Protein AF-A0A382NQ36-F1 (afdb_monomer_lite)

Organism: NCBI:txid408172

Radius of gyration: 26.08 Å; chains: 1; bounding box: 83×54×82 Å

Sequence (364 aa):
VNLPKSNIEKIIIDYKEVHSEVRGHYVDADSHYEASNQILGAGKSFIEFRNKNKKTVEYLAKEFEMKKAADAHSRSLTANSGIVDSSLLHTYKYNEHIFKKINVTPDGKNHGLIMVVDWSGSMHKNIKGTVEQMMTLVMFCKRVNIPFEVFLFTDRYYTENRDEGGSYSKWTHKEIRYGDMIINGFHLLNVFSSRMRAAELHSAYINMTAIASAYERKWNYYGGGYHSIPDKYDLGGTPLNNSLFAMNDFIPYFKTKNNVQIVNMVYLTDGESGSSNTYWTPGRTVASRIEDGDDRSCETSHFGRYYSSSNKRPKTFIRDLETKKEYLLDESRGRMTALLVEILRDKHNINIVNFFLIERLKRW

Structure (mmCIF, N/CA/C/O backbone):
data_AF-A0A382NQ36-F1
#
_entry.id   AF-A0A382NQ36-F1
#
loop_
_atom_site.group_PDB
_atom_site.id
_atom_site.type_symbol
_atom_site.label_atom_id
_atom_site.label_alt_id
_atom_site.label_comp_id
_atom_site.label_asym_id
_atom_site.label_entity_id
_atom_site.label_seq_id
_atom_site.pdbx_PDB_ins_code
_atom_site.Cartn_x
_atom_site.Cartn_y
_atom_site.Cartn_z
_atom_site.occupancy
_atom_site.B_iso_or_equiv
_atom_site.auth_seq_id
_atom_site.auth_comp_id
_atom_site.auth_asym_id
_atom_site.auth_atom_id
_atom_site.pdbx_PDB_model_num
ATOM 1 N N . VAL A 1 1 ? -6.847 -9.968 -24.052 1.00 87.69 1 VAL A N 1
ATOM 2 C CA . VAL A 1 1 ? -5.669 -10.184 -23.178 1.00 87.69 1 VAL A CA 1
ATOM 3 C C . VAL A 1 1 ? -6.139 -10.727 -21.842 1.00 87.69 1 VAL A C 1
ATOM 5 O O . VAL A 1 1 ? -7.314 -10.562 -21.528 1.00 87.69 1 VAL A O 1
ATOM 8 N N . ASN A 1 2 ? -5.283 -11.406 -21.087 1.00 90.50 2 ASN A N 1
ATOM 9 C CA . ASN A 1 2 ? -5.644 -12.007 -19.802 1.00 90.50 2 ASN A CA 1
ATOM 10 C C . ASN A 1 2 ? -4.934 -11.278 -18.653 1.00 90.50 2 ASN A C 1
ATOM 12 O O . ASN A 1 2 ? -3.839 -10.740 -18.844 1.00 90.50 2 ASN A O 1
ATOM 16 N N . LEU A 1 3 ? -5.549 -11.275 -17.468 1.00 89.50 3 LEU A N 1
ATOM 17 C CA . LEU A 1 3 ? -4.877 -10.841 -16.243 1.00 89.50 3 LEU A CA 1
ATOM 18 C C . LEU A 1 3 ? -3.674 -11.757 -15.950 1.00 89.50 3 LEU A C 1
ATOM 20 O O . LEU A 1 3 ? -3.833 -12.979 -15.996 1.00 89.50 3 LEU A O 1
ATOM 24 N N . PRO A 1 4 ? -2.490 -11.193 -15.663 1.00 90.75 4 PRO A N 1
ATOM 25 C CA . PRO A 1 4 ? -1.304 -11.982 -15.362 1.00 90.75 4 PRO A CA 1
ATOM 26 C C . PRO A 1 4 ? -1.345 -12.545 -13.941 1.00 90.75 4 PRO A C 1
ATOM 28 O O . PRO A 1 4 ? -2.026 -12.005 -13.071 1.00 90.75 4 PRO A O 1
ATOM 31 N N . LYS A 1 5 ? -0.558 -13.602 -13.707 1.00 91.38 5 LYS A N 1
ATOM 32 C CA . LYS A 1 5 ? -0.241 -14.100 -12.364 1.00 91.38 5 LYS A CA 1
ATOM 33 C C . LYS A 1 5 ? 1.122 -13.587 -11.921 1.00 91.38 5 LYS A C 1
ATOM 35 O O . LYS A 1 5 ? 2.158 -14.001 -12.447 1.00 91.38 5 LYS A O 1
ATOM 40 N N . SER A 1 6 ? 1.108 -12.706 -10.938 1.00 90.94 6 SER A N 1
ATOM 41 C CA . SER A 1 6 ? 2.280 -12.011 -10.420 1.00 90.94 6 SER A CA 1
ATOM 42 C C . SER A 1 6 ? 3.077 -12.898 -9.467 1.00 90.94 6 SER A C 1
ATOM 44 O O . SER A 1 6 ? 2.526 -13.665 -8.675 1.00 90.94 6 SER A O 1
ATOM 46 N N . ASN A 1 7 ? 4.398 -12.763 -9.500 1.00 91.25 7 ASN A N 1
ATOM 47 C CA . ASN A 1 7 ? 5.296 -13.381 -8.538 1.00 91.25 7 ASN A CA 1
ATOM 48 C C . ASN A 1 7 ? 5.491 -12.456 -7.329 1.00 91.25 7 ASN A C 1
ATOM 50 O O . ASN A 1 7 ? 6.474 -11.719 -7.237 1.00 91.25 7 ASN A O 1
ATOM 54 N N . ILE A 1 8 ? 4.528 -12.481 -6.403 1.00 91.44 8 ILE A N 1
ATOM 55 C CA . ILE A 1 8 ? 4.526 -11.599 -5.225 1.00 91.44 8 ILE A CA 1
ATOM 56 C C . ILE A 1 8 ? 5.778 -11.750 -4.348 1.00 91.44 8 ILE A C 1
ATOM 58 O O . ILE A 1 8 ? 6.194 -10.770 -3.744 1.00 91.44 8 ILE A O 1
ATOM 62 N N . GLU A 1 9 ? 6.400 -12.932 -4.307 1.00 90.31 9 GLU A N 1
ATOM 63 C CA . GLU A 1 9 ? 7.596 -13.196 -3.492 1.00 90.31 9 GLU A CA 1
ATOM 64 C C . GLU A 1 9 ? 8.834 -12.473 -4.022 1.00 90.31 9 GLU A C 1
ATOM 66 O O . GLU A 1 9 ? 9.679 -12.060 -3.238 1.00 90.31 9 GLU A O 1
ATOM 71 N N . LYS A 1 10 ? 8.935 -12.301 -5.346 1.00 89.12 10 LYS A N 1
ATOM 72 C CA . LYS A 1 10 ? 10.043 -11.565 -5.966 1.00 89.12 10 LYS A CA 1
ATOM 73 C C . LYS A 1 10 ? 9.768 -10.066 -6.078 1.00 89.12 10 LYS A C 1
ATOM 75 O O . LYS A 1 10 ? 10.701 -9.273 -6.026 1.00 89.12 10 LYS A O 1
ATOM 80 N N . ILE A 1 11 ? 8.504 -9.681 -6.277 1.00 91.12 11 ILE A N 1
ATOM 81 C CA . ILE A 1 11 ? 8.100 -8.272 -6.419 1.00 91.12 11 ILE A CA 1
ATOM 82 C C . ILE A 1 11 ? 8.145 -7.551 -5.067 1.00 91.12 11 ILE A C 1
ATOM 84 O O . ILE A 1 11 ? 8.526 -6.381 -5.013 1.00 91.12 11 ILE A O 1
ATOM 88 N N . ILE A 1 12 ? 7.730 -8.213 -3.984 1.00 94.19 12 ILE A N 1
ATOM 89 C CA . ILE A 1 12 ? 7.659 -7.598 -2.657 1.00 94.19 12 ILE A CA 1
ATOM 90 C C . ILE A 1 12 ? 8.993 -7.763 -1.935 1.00 94.19 12 ILE A C 1
ATOM 92 O O . ILE A 1 12 ? 9.412 -8.882 -1.653 1.00 94.19 12 ILE A O 1
ATOM 96 N N . ILE A 1 13 ? 9.602 -6.644 -1.551 1.00 93.81 13 ILE A N 1
ATOM 97 C CA . ILE A 1 13 ? 10.770 -6.630 -0.665 1.00 93.81 13 ILE A CA 1
ATOM 98 C C . ILE A 1 13 ? 10.285 -6.488 0.778 1.00 93.81 13 ILE A C 1
ATOM 100 O O . ILE A 1 13 ? 9.456 -5.623 1.080 1.00 93.81 13 ILE A O 1
ATOM 104 N N . ASP A 1 14 ? 10.760 -7.359 1.671 1.00 95.00 14 ASP A N 1
ATOM 105 C CA . ASP A 1 14 ? 10.318 -7.377 3.066 1.00 95.00 14 ASP A CA 1
ATOM 106 C C . ASP A 1 14 ? 10.846 -6.166 3.847 1.00 95.00 14 ASP A C 1
ATOM 108 O O . ASP A 1 14 ? 11.938 -5.648 3.604 1.00 95.00 14 ASP A O 1
ATOM 112 N N . TYR A 1 15 ? 10.079 -5.740 4.850 1.00 95.19 15 TYR A N 1
ATOM 113 C CA . TYR A 1 15 ? 10.398 -4.552 5.634 1.00 95.19 15 TYR A CA 1
ATOM 114 C C . TYR A 1 15 ? 11.727 -4.636 6.380 1.00 95.19 15 TYR A C 1
ATOM 116 O O . TYR A 1 15 ? 12.337 -3.607 6.677 1.00 95.19 15 TYR A O 1
ATOM 124 N N . LYS A 1 16 ? 12.181 -5.850 6.712 1.00 95.44 16 LYS A N 1
ATOM 125 C CA . LYS A 1 16 ? 13.471 -6.045 7.376 1.00 95.44 16 LYS A CA 1
ATOM 126 C C . LYS A 1 16 ? 14.624 -5.649 6.470 1.00 95.44 16 LYS A C 1
ATOM 128 O O . LYS A 1 16 ? 15.522 -4.946 6.921 1.00 95.44 16 LYS A O 1
ATOM 133 N N . GLU A 1 17 ? 14.573 -6.074 5.213 1.00 93.75 17 GLU A N 1
ATOM 134 C CA . GLU A 1 17 ? 15.571 -5.725 4.206 1.00 93.75 17 GLU A CA 1
ATOM 135 C C . GLU A 1 17 ? 15.527 -4.224 3.938 1.00 93.75 17 GLU A C 1
ATOM 137 O O . GLU A 1 17 ? 16.545 -3.549 4.091 1.00 93.75 17 GLU A O 1
ATOM 142 N N . VAL A 1 18 ? 14.323 -3.682 3.717 1.00 93.38 18 VAL A N 1
ATOM 143 C CA . VAL A 1 18 ? 14.126 -2.252 3.458 1.00 93.38 18 VAL A CA 1
ATOM 144 C C . VAL A 1 18 ? 14.755 -1.376 4.539 1.00 93.38 18 VAL A C 1
ATOM 146 O O . VAL A 1 18 ? 15.578 -0.501 4.270 1.00 93.38 18 VAL A O 1
ATOM 149 N N . HIS A 1 19 ? 14.397 -1.606 5.801 1.00 93.50 19 HIS A N 1
ATOM 150 C CA . HIS A 1 19 ? 14.907 -0.774 6.884 1.00 93.50 19 HIS A CA 1
ATOM 151 C C . HIS A 1 19 ? 16.364 -1.059 7.238 1.00 93.50 19 HIS A C 1
ATOM 153 O O . HIS A 1 19 ? 17.018 -0.153 7.753 1.00 93.50 19 HIS A O 1
ATOM 159 N N . SER A 1 20 ? 16.872 -2.264 6.969 1.00 93.00 20 SER A N 1
ATOM 160 C CA . SER A 1 20 ? 18.291 -2.581 7.140 1.00 93.00 20 SER A CA 1
ATOM 161 C C . SER A 1 20 ? 19.149 -1.806 6.143 1.00 93.00 20 SER A C 1
ATOM 163 O O . SER A 1 20 ? 20.116 -1.168 6.551 1.00 93.00 20 SER A O 1
ATOM 165 N N . GLU A 1 21 ? 18.771 -1.789 4.862 1.00 91.44 21 GLU A N 1
ATOM 166 C CA . GLU A 1 21 ? 19.484 -1.038 3.820 1.00 91.44 21 GLU A CA 1
ATOM 167 C C . GLU A 1 21 ? 19.452 0.470 4.087 1.00 91.44 21 GLU A C 1
ATOM 169 O O . GLU A 1 21 ? 20.493 1.129 4.089 1.00 91.44 21 GLU A O 1
ATOM 174 N N . VAL A 1 22 ? 18.267 1.014 4.391 1.00 90.06 22 VAL A N 1
ATOM 175 C CA . VAL A 1 22 ? 18.110 2.438 4.721 1.00 90.06 22 VAL A CA 1
ATOM 176 C C . VAL A 1 22 ? 18.947 2.806 5.944 1.00 90.06 22 VAL A C 1
ATOM 178 O O . VAL A 1 22 ? 19.612 3.840 5.960 1.00 90.06 22 VAL A O 1
ATOM 181 N N . ARG A 1 23 ? 18.940 1.959 6.980 1.00 88.56 23 ARG A N 1
ATOM 182 C CA . ARG A 1 23 ? 19.726 2.207 8.188 1.00 88.56 23 ARG A CA 1
ATOM 183 C C . ARG A 1 23 ? 21.224 2.148 7.909 1.00 88.56 23 ARG A C 1
ATOM 185 O O . ARG A 1 23 ? 21.935 3.011 8.410 1.00 88.56 23 ARG A O 1
ATOM 192 N N . GLY A 1 24 ? 21.678 1.158 7.142 1.00 88.81 24 GLY A N 1
ATOM 193 C CA . GLY A 1 24 ? 23.081 0.996 6.762 1.00 88.81 24 GLY A CA 1
ATOM 194 C C . GLY A 1 24 ? 23.614 2.227 6.037 1.00 88.81 24 GLY A C 1
ATOM 195 O O . GLY A 1 24 ? 24.629 2.774 6.450 1.00 88.81 24 GLY A O 1
ATOM 196 N N . HIS A 1 25 ? 22.862 2.730 5.054 1.00 88.19 25 HIS A N 1
ATOM 197 C CA . HIS A 1 25 ? 23.197 3.959 4.329 1.00 88.19 25 HIS A CA 1
ATOM 198 C C . HIS A 1 25 ? 23.380 5.164 5.256 1.00 88.19 25 HIS A C 1
ATOM 200 O O . HIS A 1 25 ? 24.369 5.880 5.151 1.00 88.19 25 HIS A O 1
ATOM 206 N N . TYR A 1 26 ? 22.443 5.401 6.179 1.00 83.75 26 TYR A N 1
ATOM 207 C CA . TYR A 1 26 ? 22.550 6.560 7.066 1.00 83.75 26 TYR A CA 1
ATOM 208 C C . TYR A 1 26 ? 23.644 6.410 8.124 1.00 83.75 26 TYR A C 1
ATOM 210 O O . TYR A 1 26 ? 24.250 7.407 8.491 1.00 83.75 26 TYR A O 1
ATOM 218 N N . VAL A 1 27 ? 23.920 5.194 8.603 1.00 85.31 27 VAL A N 1
ATOM 219 C CA . VAL A 1 27 ? 25.058 4.950 9.505 1.00 85.31 27 VAL A CA 1
ATOM 220 C C . VAL A 1 27 ? 26.380 5.218 8.784 1.00 85.31 27 VAL A C 1
ATOM 222 O O . VAL A 1 27 ? 27.259 5.863 9.349 1.00 85.31 27 VAL A O 1
ATOM 225 N N . ASP A 1 28 ? 26.501 4.765 7.538 1.00 82.81 28 ASP A N 1
ATOM 226 C CA . ASP A 1 28 ? 27.681 4.999 6.710 1.00 82.81 28 ASP A CA 1
ATOM 227 C C . ASP A 1 28 ? 27.861 6.492 6.397 1.00 82.81 28 ASP A C 1
ATOM 229 O O . ASP A 1 28 ? 28.929 7.055 6.640 1.00 82.81 28 ASP A O 1
ATOM 233 N N . ALA A 1 29 ? 26.792 7.174 5.982 1.00 77.38 29 ALA A N 1
ATOM 234 C CA . ALA A 1 29 ? 26.798 8.616 5.755 1.00 77.38 29 ALA A CA 1
ATOM 235 C C . ALA A 1 29 ? 27.181 9.406 7.021 1.00 77.38 29 ALA A C 1
ATOM 237 O O . ALA A 1 29 ? 28.049 10.274 6.952 1.00 77.38 29 ALA A O 1
ATOM 238 N N . ASP A 1 30 ? 26.587 9.073 8.173 1.00 72.94 30 ASP A N 1
ATOM 239 C CA . ASP A 1 30 ? 26.871 9.725 9.457 1.00 72.94 30 ASP A CA 1
ATOM 240 C C . ASP A 1 30 ? 28.327 9.479 9.924 1.00 72.94 30 ASP A C 1
ATOM 242 O O . ASP A 1 30 ? 28.900 10.327 10.604 1.00 72.94 30 ASP A O 1
ATOM 246 N N . SER A 1 31 ? 28.970 8.372 9.522 1.00 72.50 31 SER A N 1
ATOM 247 C CA . SER A 1 31 ? 30.398 8.129 9.804 1.00 72.50 31 SER A CA 1
ATOM 248 C C . SER A 1 31 ? 31.367 8.904 8.902 1.00 72.50 31 SER A C 1
ATOM 250 O O . SER A 1 31 ? 32.464 9.247 9.339 1.00 72.50 31 SER A O 1
ATOM 252 N N . HIS A 1 32 ? 30.971 9.199 7.661 1.00 66.31 32 HIS A N 1
ATOM 253 C CA . HIS A 1 32 ? 31.820 9.890 6.685 1.00 66.31 32 HIS A CA 1
ATOM 254 C C . HIS A 1 32 ? 31.736 11.419 6.790 1.00 66.31 32 HIS A C 1
ATOM 256 O O . HIS A 1 32 ? 32.637 12.120 6.325 1.00 66.31 32 HIS A O 1
ATOM 262 N N . TYR A 1 33 ? 30.684 11.950 7.418 1.00 63.59 33 TYR A N 1
ATOM 263 C CA . TYR A 1 33 ? 30.471 13.384 7.578 1.00 63.59 33 TYR A CA 1
ATOM 264 C C . TYR A 1 33 ? 30.110 13.712 9.038 1.00 63.59 33 TYR A C 1
ATOM 266 O O . TYR A 1 33 ? 28.965 13.545 9.445 1.00 63.59 33 TYR A O 1
ATOM 274 N N . GLU A 1 34 ? 31.051 14.274 9.814 1.00 50.72 34 GLU A N 1
ATOM 275 C CA . GLU A 1 34 ? 30.869 14.654 11.240 1.00 50.72 34 GLU A CA 1
ATOM 276 C C . GLU A 1 34 ? 29.623 15.528 11.521 1.00 50.72 34 GLU A C 1
ATOM 278 O O . GLU A 1 34 ? 29.140 15.597 12.652 1.00 50.72 34 GLU A O 1
ATOM 283 N N . ALA A 1 35 ? 29.086 16.205 10.498 1.00 53.31 35 ALA A N 1
ATOM 284 C CA . ALA A 1 35 ? 27.917 17.077 10.593 1.00 53.31 35 ALA A CA 1
ATOM 285 C C . ALA A 1 35 ? 26.586 16.432 10.150 1.00 53.31 35 ALA A C 1
ATOM 287 O O . ALA A 1 35 ? 25.532 17.051 10.335 1.00 53.31 35 ALA A O 1
ATOM 288 N N . SER A 1 36 ? 26.577 15.227 9.567 1.00 59.75 36 SER A N 1
ATOM 289 C CA . SER A 1 36 ? 25.325 14.541 9.238 1.00 59.75 36 SER A CA 1
ATOM 290 C C . SER A 1 36 ? 24.883 13.715 10.439 1.00 59.75 36 SER A C 1
ATOM 292 O O . SER A 1 36 ? 25.459 12.692 10.765 1.00 59.75 36 SER A O 1
ATOM 294 N N . ASN A 1 37 ? 23.862 14.207 11.132 1.00 72.12 37 ASN A N 1
ATOM 295 C CA . ASN A 1 37 ? 23.136 13.474 12.164 1.00 72.12 37 ASN A CA 1
ATOM 296 C C . ASN A 1 37 ? 21.705 13.248 11.660 1.00 72.12 37 ASN A C 1
ATOM 298 O O . ASN A 1 37 ? 20.725 13.640 12.306 1.00 72.12 37 ASN A O 1
ATOM 302 N N . GLN A 1 38 ? 21.577 12.697 10.447 1.00 77.12 38 GLN A N 1
ATOM 303 C CA . GLN A 1 38 ? 20.305 12.665 9.712 1.00 77.12 38 GLN A CA 1
ATOM 304 C C . GLN A 1 38 ? 19.260 11.830 10.459 1.00 77.12 38 GLN A C 1
ATOM 306 O O . GLN A 1 38 ? 18.107 12.243 10.596 1.00 77.12 38 GLN A O 1
ATOM 311 N N . ILE A 1 39 ? 19.682 10.709 11.048 1.00 83.94 39 ILE A N 1
ATOM 312 C CA . ILE A 1 39 ? 18.831 9.856 11.884 1.00 83.94 39 ILE A CA 1
ATOM 313 C C . ILE A 1 39 ? 18.381 10.564 13.160 1.00 83.94 39 ILE A C 1
ATOM 315 O O . ILE A 1 39 ? 17.214 10.465 13.540 1.00 83.94 39 ILE A O 1
ATOM 319 N N . LEU A 1 40 ? 19.288 11.258 13.853 1.00 84.75 40 LEU A N 1
ATOM 320 C CA . LEU A 1 40 ? 18.944 11.959 15.093 1.00 84.75 40 LEU A CA 1
ATOM 321 C C . LEU A 1 40 ? 17.986 13.123 14.813 1.00 84.75 40 LEU A C 1
ATOM 323 O O . LEU A 1 40 ? 17.014 13.314 15.548 1.00 84.75 40 LEU A O 1
ATOM 327 N N . GLY A 1 41 ? 18.216 13.867 13.727 1.00 84.75 41 GLY A N 1
ATOM 328 C CA . GLY A 1 41 ? 17.314 14.917 13.253 1.00 84.75 41 GLY A CA 1
ATOM 329 C C . GLY A 1 41 ? 15.939 14.373 12.858 1.00 84.75 41 GLY A C 1
ATOM 330 O O . GLY A 1 41 ? 14.912 14.933 13.255 1.00 84.75 41 GLY A O 1
ATOM 331 N N . ALA A 1 42 ? 15.905 13.240 12.155 1.00 86.94 42 ALA A N 1
ATOM 332 C CA . ALA A 1 42 ? 14.669 12.540 11.821 1.00 86.94 42 ALA A CA 1
ATOM 333 C C . ALA A 1 42 ? 13.931 12.048 13.073 1.00 86.94 42 ALA A C 1
ATOM 335 O O . ALA A 1 42 ? 12.714 12.178 13.153 1.00 86.94 42 ALA A O 1
ATOM 336 N N . GLY A 1 43 ? 14.654 11.563 14.086 1.00 88.88 43 GLY A N 1
ATOM 337 C CA . GLY A 1 43 ? 14.087 11.168 15.374 1.00 88.88 43 GLY A CA 1
ATOM 338 C C . GLY A 1 43 ? 13.387 12.322 16.093 1.00 88.88 43 GLY A C 1
ATOM 339 O O . GLY A 1 43 ? 12.247 12.171 16.531 1.00 88.88 43 GLY A O 1
ATOM 340 N N . LYS A 1 44 ? 14.024 13.499 16.158 1.00 90.06 44 LYS A N 1
ATOM 341 C CA . LYS A 1 44 ? 13.407 14.714 16.725 1.00 90.06 44 LYS A CA 1
ATOM 342 C C . LYS A 1 44 ? 12.165 15.134 15.935 1.00 90.06 44 LYS A C 1
ATOM 344 O O . LYS A 1 44 ? 11.098 15.308 16.520 1.00 90.06 44 LYS A O 1
ATOM 349 N N . SER A 1 45 ? 12.287 15.191 14.608 1.00 89.50 45 SER A N 1
ATOM 350 C CA . SER A 1 45 ? 11.187 15.557 13.703 1.00 89.50 45 SER A CA 1
ATOM 351 C C . SER A 1 45 ? 9.999 14.599 13.836 1.00 89.50 45 SER A C 1
ATOM 353 O O . SER A 1 45 ? 8.844 15.022 13.863 1.00 89.50 45 SER A O 1
ATOM 355 N N . PHE A 1 46 ? 10.268 13.301 13.992 1.00 92.94 46 PHE A N 1
ATOM 356 C CA . PHE A 1 46 ? 9.238 12.293 14.212 1.00 92.94 46 PHE A CA 1
ATOM 357 C C . PHE A 1 46 ? 8.519 12.474 15.555 1.00 92.94 46 PHE A C 1
ATOM 359 O O . PHE A 1 46 ? 7.296 12.342 15.616 1.00 92.94 46 PHE A O 1
ATOM 366 N N . ILE A 1 47 ? 9.241 12.792 16.634 1.00 93.00 47 ILE A N 1
ATOM 367 C CA . ILE A 1 47 ? 8.631 13.055 17.947 1.00 93.00 47 ILE A CA 1
ATOM 368 C C . ILE A 1 47 ? 7.688 14.260 17.863 1.00 93.00 47 ILE A C 1
ATOM 370 O O . ILE A 1 47 ? 6.556 14.188 18.345 1.00 93.00 47 ILE A O 1
ATOM 374 N N . GLU A 1 48 ? 8.119 15.342 17.216 1.00 92.62 48 GLU A N 1
ATOM 375 C CA . GLU A 1 48 ? 7.286 16.527 16.984 1.00 92.62 48 GLU A CA 1
ATOM 376 C C . GLU A 1 48 ? 6.040 16.186 16.159 1.00 92.62 48 GLU A C 1
ATOM 378 O O . GLU A 1 48 ? 4.916 16.497 16.566 1.00 92.62 48 GLU A O 1
ATOM 383 N N . PHE A 1 49 ? 6.221 15.468 15.047 1.00 92.69 49 PHE A N 1
ATOM 384 C CA . PHE A 1 49 ? 5.133 14.988 14.199 1.00 92.69 49 PHE A CA 1
ATOM 385 C C . PHE A 1 49 ? 4.130 14.129 14.983 1.00 92.69 49 PHE A C 1
ATOM 387 O O . PHE A 1 49 ? 2.917 14.352 14.910 1.00 92.69 49 PHE A O 1
ATOM 394 N N . ARG A 1 50 ? 4.620 13.170 15.776 1.00 92.50 50 ARG A N 1
ATOM 395 C CA . ARG A 1 50 ? 3.794 12.287 16.606 1.00 92.50 50 ARG A CA 1
ATOM 396 C C . ARG A 1 50 ? 3.006 13.083 17.640 1.00 92.50 50 ARG A C 1
ATOM 398 O O . ARG A 1 50 ? 1.811 12.848 17.800 1.00 92.50 50 ARG A O 1
ATOM 405 N N . ASN A 1 51 ? 3.647 14.027 18.325 1.00 92.75 51 ASN A N 1
ATOM 406 C CA . ASN A 1 51 ? 2.997 14.854 19.340 1.00 92.75 51 ASN A CA 1
ATOM 407 C C . ASN A 1 51 ? 1.909 15.745 18.732 1.00 92.75 51 ASN A C 1
ATOM 409 O O . ASN A 1 51 ? 0.815 15.840 19.293 1.00 92.75 51 ASN A O 1
ATOM 413 N N . LYS A 1 52 ? 2.166 16.326 17.555 1.00 93.25 52 LYS A N 1
ATOM 414 C CA . LYS A 1 52 ? 1.189 17.128 16.809 1.00 93.25 52 LYS A CA 1
ATOM 415 C C . LYS A 1 52 ? -0.033 16.307 16.388 1.00 93.25 52 LYS A C 1
ATOM 417 O O . LYS A 1 52 ? -1.160 16.777 16.519 1.00 93.25 52 LYS A O 1
ATOM 422 N N . ASN A 1 53 ? 0.176 15.077 15.920 1.00 91.12 53 ASN A N 1
ATOM 423 C CA . ASN A 1 53 ? -0.895 14.226 15.389 1.00 91.12 53 ASN A CA 1
ATOM 424 C C . ASN A 1 53 ? -1.579 13.338 16.437 1.00 91.12 53 ASN A C 1
ATOM 426 O O . ASN A 1 53 ? -2.608 12.735 16.134 1.00 91.12 53 ASN A O 1
ATOM 430 N N . LYS A 1 54 ? -1.065 13.271 17.671 1.00 91.38 54 LYS A N 1
ATOM 431 C CA . LYS A 1 54 ? -1.593 12.403 18.735 1.00 91.38 54 LYS A CA 1
ATOM 432 C C . LYS A 1 54 ? -3.098 12.587 18.955 1.00 91.38 54 LYS A C 1
ATOM 434 O O . LYS A 1 54 ? -3.837 11.607 18.915 1.00 91.38 54 LYS A O 1
ATOM 439 N N . LYS A 1 55 ? -3.555 13.834 19.119 1.00 91.69 55 LYS A N 1
ATOM 440 C CA . LYS A 1 55 ? -4.981 14.147 19.333 1.00 91.69 55 LYS A CA 1
ATOM 441 C C . LYS A 1 55 ? -5.844 13.740 18.138 1.00 91.69 55 LYS A C 1
ATOM 443 O O . LYS A 1 55 ? -6.925 13.193 18.323 1.00 91.69 55 LYS A O 1
ATOM 448 N N . THR A 1 56 ? -5.353 13.970 16.922 1.00 90.38 56 THR A N 1
ATOM 449 C CA . THR A 1 56 ? -6.045 13.587 15.684 1.00 90.38 56 THR A CA 1
ATOM 450 C C . THR A 1 56 ? -6.195 12.072 15.586 1.00 90.38 56 THR A C 1
ATOM 452 O O . THR A 1 56 ? -7.283 11.578 15.316 1.00 90.38 56 THR A O 1
ATOM 455 N N . VAL A 1 57 ? -5.128 11.318 15.867 1.00 91.62 57 VAL A N 1
ATOM 456 C CA . VAL A 1 57 ? -5.155 9.848 15.854 1.00 91.62 57 VAL A CA 1
ATOM 457 C C . VAL A 1 57 ? -6.095 9.299 16.930 1.00 91.62 57 VAL A C 1
ATOM 459 O O . VAL A 1 57 ? -6.852 8.369 16.662 1.00 91.62 57 VAL A O 1
ATOM 462 N N . GLU A 1 58 ? -6.090 9.880 18.131 1.00 91.62 58 GLU A N 1
ATOM 463 C CA . GLU A 1 58 ? -7.009 9.505 19.213 1.00 91.62 58 GLU A CA 1
ATOM 464 C C . GLU A 1 58 ? -8.472 9.782 18.847 1.00 91.62 58 GLU A C 1
ATOM 466 O O . GLU A 1 58 ? -9.337 8.940 19.094 1.00 91.62 58 GLU A O 1
ATOM 471 N N . TYR A 1 59 ? -8.743 10.924 18.213 1.00 92.31 59 TYR A N 1
ATOM 472 C CA . TYR A 1 59 ? -10.070 11.272 17.717 1.00 92.31 59 TYR A CA 1
ATOM 473 C C . TYR A 1 59 ? -10.557 10.279 16.651 1.00 92.31 59 TYR A C 1
ATOM 475 O O . TYR A 1 59 ? -11.648 9.727 16.783 1.00 92.31 59 TYR A O 1
ATOM 483 N N . LEU A 1 60 ? -9.721 9.976 15.650 1.00 89.06 60 LEU A N 1
ATOM 484 C CA . LEU A 1 60 ? -10.036 8.995 14.606 1.00 89.06 60 LEU A CA 1
ATOM 485 C C . LEU A 1 60 ? -10.283 7.600 15.190 1.00 89.06 60 LEU A C 1
ATOM 487 O O . LEU A 1 60 ? -11.235 6.927 14.802 1.00 89.06 60 LEU A O 1
ATOM 491 N N . ALA A 1 61 ? -9.459 7.172 16.151 1.00 90.31 61 ALA A N 1
ATOM 492 C CA . ALA A 1 61 ? -9.637 5.895 16.838 1.00 90.31 61 ALA A CA 1
ATOM 493 C C . ALA A 1 61 ? -10.974 5.839 17.591 1.00 90.31 61 ALA A C 1
ATOM 495 O O . ALA A 1 61 ? -11.680 4.834 17.518 1.00 90.31 61 ALA A O 1
ATOM 496 N N . LYS A 1 62 ? -11.356 6.930 18.266 1.00 91.44 62 LYS A N 1
ATOM 497 C CA . LYS A 1 62 ? -12.641 7.031 18.964 1.00 91.44 62 LYS A CA 1
ATOM 498 C C . LYS A 1 62 ? -13.823 6.955 17.995 1.00 91.44 62 LYS A C 1
ATOM 500 O O . LYS A 1 62 ? -14.767 6.217 18.264 1.00 91.44 62 LYS A O 1
ATOM 505 N N . GLU A 1 63 ? -13.785 7.691 16.884 1.00 88.94 63 GLU A N 1
ATOM 506 C CA . GLU A 1 63 ? -14.847 7.631 15.870 1.00 88.94 63 GLU A CA 1
ATOM 507 C C . GLU A 1 63 ? -14.964 6.244 15.240 1.00 88.94 63 GLU A C 1
ATOM 509 O O . GLU A 1 63 ? -16.074 5.754 15.026 1.00 88.94 63 GLU A O 1
ATOM 514 N N . PHE A 1 64 ? -13.832 5.602 14.951 1.00 87.50 64 PHE A N 1
ATOM 515 C CA . PHE A 1 64 ? -13.823 4.267 14.372 1.00 87.50 64 PHE A CA 1
ATOM 516 C C . PHE A 1 64 ? -14.457 3.241 15.313 1.00 87.50 64 PHE A C 1
ATOM 518 O O . PHE A 1 64 ? -15.359 2.515 14.899 1.00 87.50 64 PHE A O 1
ATOM 525 N N . GLU A 1 65 ? -14.041 3.211 16.582 1.00 86.00 65 GLU A N 1
ATOM 526 C CA . GLU A 1 65 ? -14.612 2.295 17.575 1.00 86.00 65 GLU A CA 1
ATOM 527 C C . GLU A 1 65 ? -16.099 2.575 17.816 1.00 86.00 65 GLU A C 1
ATOM 529 O O . GLU A 1 65 ? -16.892 1.643 17.918 1.00 86.00 65 GLU A O 1
ATOM 534 N N . MET A 1 66 ? -16.516 3.846 17.814 1.00 86.12 66 MET A N 1
ATOM 535 C CA . MET A 1 66 ? -17.930 4.211 17.918 1.00 86.12 66 MET A CA 1
ATOM 536 C C . MET A 1 66 ? -18.748 3.677 16.735 1.00 86.12 66 MET A C 1
ATOM 538 O O . MET A 1 66 ? -19.806 3.086 16.941 1.00 86.12 66 MET A O 1
ATOM 542 N N . LYS A 1 67 ? -18.258 3.838 15.499 1.00 85.81 67 LYS A N 1
ATOM 543 C CA . LYS A 1 67 ? -18.928 3.315 14.295 1.00 85.81 67 LYS A CA 1
ATOM 544 C C . LYS A 1 67 ? -18.959 1.789 14.280 1.00 85.81 67 LYS A C 1
ATOM 546 O O . LYS A 1 67 ? -19.986 1.207 13.948 1.00 85.81 67 LYS A O 1
ATOM 551 N N . LYS A 1 68 ? -17.864 1.145 14.688 1.00 83.62 68 LYS A N 1
ATOM 552 C CA . LYS A 1 68 ? -17.776 -0.312 14.831 1.00 83.62 68 LYS A CA 1
ATOM 553 C C . LYS A 1 68 ? -18.774 -0.833 15.869 1.00 83.62 68 LYS A C 1
ATOM 555 O O . LYS A 1 68 ? -19.474 -1.805 15.603 1.00 83.62 68 LYS A O 1
ATOM 560 N N . ALA A 1 69 ? -18.880 -0.169 17.021 1.00 81.50 69 ALA A N 1
ATOM 561 C CA . ALA A 1 69 ? -19.835 -0.517 18.068 1.00 81.50 69 ALA A CA 1
ATOM 562 C C . ALA A 1 69 ? -21.287 -0.306 17.615 1.00 81.50 69 ALA A C 1
ATOM 564 O O . ALA A 1 69 ? -22.133 -1.161 17.865 1.00 81.50 69 ALA A O 1
ATOM 565 N N . ALA A 1 70 ? -21.573 0.785 16.901 1.00 81.69 70 ALA A N 1
ATOM 566 C CA . ALA A 1 70 ? -22.893 1.040 16.331 1.00 81.69 70 ALA A CA 1
ATOM 567 C C . ALA A 1 70 ? -23.294 -0.026 15.298 1.00 81.69 70 ALA A C 1
ATOM 569 O O . ALA A 1 70 ? -24.427 -0.500 15.323 1.00 81.69 70 ALA A O 1
ATOM 570 N N . ASP A 1 71 ? -22.367 -0.449 14.434 1.00 79.81 71 ASP A N 1
ATOM 571 C CA . ASP A 1 71 ? -22.604 -1.513 13.449 1.00 79.81 71 ASP A CA 1
ATOM 572 C C . ASP A 1 71 ? -22.732 -2.908 14.091 1.00 79.81 71 ASP A C 1
ATOM 574 O O . ASP A 1 71 ? -23.403 -3.794 13.567 1.00 79.81 71 ASP A O 1
ATOM 578 N N . ALA A 1 72 ? -22.096 -3.142 15.240 1.00 77.94 72 ALA A N 1
ATOM 579 C CA . ALA A 1 72 ? -22.338 -4.345 16.035 1.00 77.94 72 ALA A CA 1
ATOM 580 C C . ALA A 1 72 ? -23.726 -4.300 16.699 1.00 77.94 72 ALA A C 1
ATOM 582 O O . ALA A 1 72 ? -24.471 -5.276 16.642 1.00 77.94 72 ALA A O 1
ATOM 583 N N . HIS A 1 73 ? -24.107 -3.152 17.266 1.00 78.19 73 HIS A N 1
ATOM 584 C CA . HIS A 1 73 ? -25.410 -2.949 17.898 1.00 78.19 73 HIS A CA 1
ATOM 585 C C . HIS A 1 73 ? -26.570 -3.065 16.900 1.00 78.19 73 HIS A C 1
ATOM 587 O O . HIS A 1 73 ? -27.572 -3.703 17.207 1.00 78.19 73 HIS A O 1
ATOM 593 N N . SER A 1 74 ? -26.438 -2.503 15.693 1.00 75.00 74 SER A N 1
ATOM 594 C CA . SER A 1 74 ? -27.463 -2.603 14.640 1.00 75.00 74 SER A CA 1
ATOM 595 C C . SER A 1 74 ? -27.732 -4.047 14.202 1.00 75.00 74 SER A C 1
ATOM 597 O O . SER A 1 74 ? -28.831 -4.356 13.749 1.00 75.00 74 SER A O 1
ATOM 599 N N . ARG A 1 75 ? -26.743 -4.933 14.361 1.00 69.88 75 ARG A N 1
ATOM 600 C CA . ARG A 1 75 ? -26.823 -6.367 14.051 1.00 69.88 75 ARG A CA 1
ATOM 601 C C . ARG A 1 75 ? -27.123 -7.239 15.272 1.00 69.88 75 ARG A C 1
ATOM 603 O O . ARG A 1 75 ? -27.164 -8.460 15.133 1.00 69.88 75 ARG A O 1
ATOM 610 N N . SER A 1 76 ? -27.302 -6.644 16.452 1.00 72.00 76 SER A N 1
ATOM 611 C CA . SER A 1 76 ? -27.606 -7.387 17.672 1.00 72.00 76 SER A CA 1
ATOM 612 C C . SER A 1 76 ? -29.004 -7.992 17.579 1.00 72.00 76 SER A C 1
ATOM 614 O O . SER A 1 76 ? -29.975 -7.311 17.243 1.00 72.00 76 SER A O 1
ATOM 616 N N . LEU A 1 77 ? -29.103 -9.285 17.868 1.00 67.31 77 LEU A N 1
ATOM 617 C CA . LEU A 1 77 ? -30.366 -10.008 17.901 1.00 67.31 77 LEU A CA 1
ATOM 618 C C . LEU A 1 77 ? -30.801 -10.180 19.354 1.00 67.31 77 LEU A C 1
ATOM 620 O O . LEU A 1 77 ? -30.009 -10.561 20.216 1.00 67.31 77 LEU A O 1
ATOM 624 N N . THR A 1 78 ? -32.080 -9.930 19.618 1.00 61.91 78 THR A N 1
ATOM 625 C CA . THR A 1 78 ? -32.702 -10.234 20.910 1.00 61.91 78 THR A CA 1
ATOM 626 C C . THR A 1 78 ? -33.184 -11.681 20.886 1.00 61.91 78 THR A C 1
ATOM 628 O O . THR A 1 78 ? -34.051 -12.044 20.095 1.00 61.91 78 THR A O 1
ATOM 631 N N . ALA A 1 79 ? -32.618 -12.522 21.746 1.00 58.19 79 ALA A N 1
ATOM 632 C CA . ALA A 1 79 ? -33.024 -13.911 21.937 1.00 58.19 79 ALA A CA 1
ATOM 633 C C . ALA A 1 79 ? -33.559 -14.113 23.361 1.00 58.19 79 ALA A C 1
ATOM 635 O O . ALA A 1 79 ? -33.129 -13.442 24.296 1.00 58.19 79 ALA A O 1
ATOM 636 N N . ASN A 1 80 ? -34.488 -15.046 23.562 1.00 65.50 80 ASN A N 1
ATOM 637 C CA . ASN A 1 80 ? -34.946 -15.397 24.908 1.00 65.50 80 ASN A CA 1
ATOM 638 C C . ASN A 1 80 ? -33.944 -16.362 25.558 1.00 65.50 80 ASN A C 1
ATOM 640 O O . ASN A 1 80 ? -33.569 -17.369 24.968 1.00 65.50 80 ASN A O 1
ATOM 644 N N . SER A 1 81 ? -33.533 -16.068 26.789 1.00 63.50 81 SER A N 1
ATOM 645 C CA . SER A 1 81 ? -32.519 -16.823 27.543 1.00 63.50 81 SER A CA 1
ATOM 646 C C . SER A 1 81 ? -32.946 -18.202 28.039 1.00 63.50 81 SER A C 1
ATOM 648 O O . SER A 1 81 ? -32.131 -18.908 28.625 1.00 63.50 81 SER A O 1
ATOM 650 N N . GLY A 1 82 ? -34.228 -18.553 27.912 1.00 66.12 82 GLY A N 1
ATOM 651 C CA . GLY A 1 82 ? -34.817 -19.712 28.590 1.00 66.12 82 GLY A CA 1
ATOM 652 C C . GLY A 1 82 ? -34.925 -19.567 30.118 1.00 66.12 82 GLY A C 1
ATOM 653 O O . GLY A 1 82 ? -35.542 -20.410 30.760 1.00 66.12 82 GLY A O 1
ATOM 654 N N . ILE A 1 83 ? -34.386 -18.494 30.712 1.00 71.56 83 ILE A N 1
ATOM 655 C CA . ILE A 1 83 ? -34.467 -18.195 32.146 1.00 71.56 83 ILE A CA 1
ATOM 656 C C . ILE A 1 83 ? -35.625 -17.223 32.380 1.00 71.56 83 ILE A C 1
ATOM 658 O O . ILE A 1 83 ? -35.701 -16.168 31.747 1.00 71.56 83 ILE A O 1
ATOM 662 N N . VAL A 1 84 ? -36.525 -17.568 33.299 1.00 77.00 84 VAL A N 1
ATOM 663 C CA . VAL A 1 84 ? -37.675 -16.728 33.664 1.00 77.00 84 VAL A CA 1
ATOM 664 C C . VAL A 1 84 ? -37.206 -15.514 34.469 1.00 77.00 84 VAL A C 1
ATOM 666 O O . VAL A 1 84 ? -36.397 -15.634 35.392 1.00 77.00 84 VAL A O 1
ATOM 669 N N . ASP A 1 85 ? -37.710 -14.333 34.121 1.00 75.88 85 ASP A N 1
ATOM 670 C CA . ASP A 1 85 ? -37.504 -13.119 34.900 1.00 75.88 85 ASP A CA 1
ATOM 671 C C . ASP A 1 85 ? -38.457 -13.106 36.099 1.00 75.88 85 ASP A C 1
ATOM 673 O O . ASP A 1 85 ? -39.674 -12.959 35.958 1.00 75.88 85 ASP A O 1
ATOM 677 N N . SER A 1 86 ? -37.898 -13.256 37.301 1.00 76.81 86 SER A N 1
ATOM 678 C CA . SER A 1 86 ? -38.681 -13.319 38.533 1.00 76.81 86 SER A CA 1
ATOM 679 C C . SER A 1 86 ? -39.445 -12.029 38.839 1.00 76.81 86 SER A C 1
ATOM 681 O O . SER A 1 86 ? -40.447 -12.075 39.550 1.00 76.81 86 SER A O 1
ATOM 683 N N . SER A 1 87 ? -39.030 -10.892 38.273 1.00 79.06 87 SER A N 1
ATOM 684 C CA . SER A 1 87 ? -39.729 -9.613 38.430 1.00 79.06 87 SER A CA 1
ATOM 685 C C . SER A 1 87 ? -41.010 -9.531 37.591 1.00 79.06 87 SER A C 1
ATOM 687 O O . SER A 1 87 ? -41.988 -8.917 38.014 1.00 79.06 87 SER A O 1
ATOM 689 N N . LEU A 1 88 ? -41.046 -10.211 36.440 1.00 77.25 88 LEU A N 1
ATOM 690 C CA . LEU A 1 88 ? -42.167 -10.217 35.493 1.00 77.25 88 LEU A CA 1
ATOM 691 C C . LEU A 1 88 ? -43.125 -11.394 35.704 1.00 77.25 88 LEU A C 1
ATOM 693 O O . LEU A 1 88 ? -44.171 -11.451 35.055 1.00 77.25 88 LEU A O 1
ATOM 697 N N . LEU A 1 89 ? -42.821 -12.289 36.652 1.00 78.69 89 LEU A N 1
ATOM 698 C CA . LEU A 1 89 ? -43.655 -13.443 37.004 1.00 78.69 89 LEU A CA 1
ATOM 699 C C . LEU A 1 89 ? -45.112 -13.065 37.272 1.00 78.69 89 LEU A C 1
ATOM 701 O O . LEU A 1 89 ? -45.995 -13.821 36.903 1.00 78.69 89 LEU A O 1
ATOM 705 N N . HIS A 1 90 ? -45.392 -11.898 37.855 1.00 81.06 90 HIS A N 1
ATOM 706 C CA . HIS A 1 90 ? -46.761 -11.448 38.137 1.00 81.06 90 HIS A CA 1
ATOM 707 C C . HIS A 1 90 ? -47.596 -11.145 36.874 1.00 81.06 90 HIS A C 1
ATOM 709 O O . HIS A 1 90 ? -48.823 -11.096 36.949 1.00 81.06 90 HIS A O 1
ATOM 715 N N . THR A 1 91 ? -46.950 -10.977 35.715 1.00 82.69 91 THR A N 1
ATOM 716 C CA . THR A 1 91 ? -47.600 -10.657 34.430 1.00 82.69 91 THR A CA 1
ATOM 717 C C . THR A 1 91 ? -47.908 -11.884 33.567 1.00 82.69 91 THR A C 1
ATOM 719 O O . THR A 1 91 ? -48.519 -11.749 32.510 1.00 82.69 91 THR A O 1
ATOM 722 N N . TYR A 1 92 ? -47.558 -13.094 34.025 1.00 78.00 92 TYR A N 1
ATOM 723 C CA . TYR A 1 92 ? -47.606 -14.327 33.222 1.00 78.00 92 TYR A CA 1
ATOM 724 C C . TYR A 1 92 ? -48.972 -14.659 32.600 1.00 78.00 92 TYR A C 1
ATOM 726 O O . TYR A 1 92 ? -49.031 -15.354 31.592 1.00 78.00 92 TYR A O 1
ATOM 734 N N . LYS A 1 93 ? -50.078 -14.188 33.194 1.00 79.81 93 LYS A N 1
ATOM 735 C CA . LYS A 1 93 ? -51.437 -14.444 32.685 1.00 79.81 93 LYS A CA 1
ATOM 736 C C . LYS A 1 93 ? -51.781 -13.656 31.421 1.00 79.81 93 LYS A C 1
ATOM 738 O O . LYS A 1 93 ? -52.725 -14.026 30.736 1.00 79.81 93 LYS A O 1
ATOM 743 N N . TYR A 1 94 ? -51.083 -12.554 31.156 1.00 80.31 94 TYR A N 1
ATOM 744 C CA . TYR A 1 94 ? -51.405 -11.627 30.065 1.00 80.31 94 TYR A CA 1
ATOM 745 C C . TYR A 1 94 ? -50.172 -11.153 29.283 1.00 80.31 94 TYR A C 1
ATOM 747 O O . TYR A 1 94 ? -50.307 -10.369 28.349 1.00 80.31 94 TYR A O 1
ATOM 755 N N . ASN A 1 95 ? -48.977 -11.624 29.639 1.00 71.56 95 ASN A N 1
ATOM 756 C CA . ASN A 1 95 ? -47.735 -11.321 28.945 1.00 71.56 95 ASN A CA 1
ATOM 757 C C . ASN A 1 95 ? -46.957 -12.618 28.701 1.00 71.56 95 ASN A C 1
ATOM 759 O O . ASN A 1 95 ? -46.488 -13.252 29.643 1.00 71.56 95 ASN A O 1
ATOM 763 N N . GLU A 1 96 ? -46.800 -13.000 27.435 1.00 69.31 96 GLU A N 1
ATOM 764 C CA . GLU A 1 96 ? -46.051 -14.202 27.039 1.00 69.31 96 GLU A CA 1
ATOM 765 C C . GLU A 1 96 ? -44.523 -14.007 27.136 1.00 69.31 96 GLU A C 1
ATOM 767 O O . GLU A 1 96 ? -43.751 -14.966 27.097 1.00 69.31 96 GLU A O 1
ATOM 772 N N . HIS A 1 97 ? -44.052 -12.767 27.318 1.00 67.44 97 HIS A N 1
ATOM 773 C CA . HIS A 1 97 ? -42.633 -12.421 27.411 1.00 67.44 97 HIS A CA 1
ATOM 774 C C . HIS A 1 97 ? -42.122 -12.407 28.861 1.00 67.44 97 HIS A C 1
ATOM 776 O O . HIS A 1 97 ? -41.641 -11.389 29.355 1.00 67.44 97 HIS A O 1
ATOM 782 N N . ILE A 1 98 ? -42.202 -13.555 29.537 1.00 74.00 98 ILE A N 1
ATOM 783 C CA . ILE A 1 98 ? -41.700 -13.746 30.914 1.00 74.00 98 ILE A CA 1
ATOM 784 C C . ILE A 1 98 ? -40.231 -14.193 30.985 1.00 74.00 98 ILE A C 1
ATOM 786 O O . ILE A 1 98 ? -39.665 -14.296 32.071 1.00 74.00 98 ILE A O 1
ATOM 790 N N . PHE A 1 99 ? -39.600 -14.483 29.845 1.00 76.75 99 PHE A N 1
ATOM 791 C CA . PHE A 1 99 ? -38.198 -14.896 29.782 1.00 76.75 99 PHE A CA 1
ATOM 792 C C . PHE A 1 99 ? -37.269 -13.685 29.685 1.00 76.75 99 PHE A C 1
ATOM 794 O O . PHE A 1 99 ? -37.529 -12.753 28.922 1.00 76.75 99 PHE A O 1
ATOM 801 N N . LYS A 1 100 ? -36.137 -13.723 30.400 1.00 70.94 100 LYS A N 1
ATOM 802 C CA . LYS A 1 100 ? -35.079 -12.719 30.245 1.00 70.94 100 LYS A CA 1
ATOM 803 C C . LYS A 1 100 ? -34.584 -12.721 28.802 1.00 70.94 100 LYS A C 1
ATOM 805 O O . LYS A 1 100 ? -34.290 -13.784 28.251 1.00 70.94 100 LYS A O 1
ATOM 810 N N . LYS A 1 101 ? -34.454 -11.536 28.211 1.00 74.62 101 LYS A N 1
ATOM 811 C CA . LYS A 1 101 ? -33.875 -11.348 26.876 1.00 74.62 101 LYS A CA 1
ATOM 812 C C . LYS A 1 101 ? -32.350 -11.299 26.989 1.00 74.62 101 LYS A C 1
ATOM 814 O O . LYS A 1 101 ? -31.817 -10.566 27.817 1.00 74.62 101 LYS A O 1
ATOM 819 N N . ILE A 1 102 ? -31.657 -12.075 26.166 1.00 70.81 102 ILE A N 1
ATOM 820 C CA . ILE A 1 102 ? -30.218 -11.972 25.921 1.00 70.81 102 ILE A CA 1
ATOM 821 C C . ILE A 1 102 ? -30.033 -11.275 24.580 1.00 70.81 102 ILE A C 1
ATOM 823 O O . ILE A 1 102 ? -30.652 -11.651 23.586 1.00 70.81 102 ILE A O 1
ATOM 827 N N . ASN A 1 103 ? -29.146 -10.288 24.548 1.00 68.38 103 ASN A N 1
ATOM 828 C CA . ASN A 1 103 ? -28.668 -9.718 23.299 1.00 68.38 103 ASN A CA 1
ATOM 829 C C . ASN A 1 103 ? -27.473 -10.536 22.821 1.00 68.38 103 ASN A C 1
ATOM 831 O O . ASN A 1 103 ? -26.425 -10.548 23.468 1.00 68.38 103 ASN A O 1
ATOM 835 N N . VAL A 1 104 ? -27.642 -11.229 21.699 1.00 64.06 104 VAL A N 1
ATOM 836 C CA . VAL A 1 104 ? -26.538 -11.877 20.997 1.00 64.06 104 VAL A CA 1
ATOM 837 C C . VAL A 1 104 ? -26.023 -10.873 19.981 1.00 64.06 104 VAL A C 1
ATOM 839 O O . VAL A 1 104 ? -26.674 -10.593 18.975 1.00 64.06 104 VAL A O 1
ATOM 842 N N . THR A 1 105 ? -24.859 -10.301 20.265 1.00 64.25 105 THR A N 1
ATOM 843 C CA . THR A 1 105 ? -24.166 -9.412 19.334 1.00 64.25 105 THR A CA 1
ATOM 844 C C . THR A 1 105 ? -23.212 -10.258 18.496 1.00 64.25 105 THR A C 1
ATOM 846 O O . THR A 1 105 ? -22.286 -10.835 19.067 1.00 64.25 105 THR A O 1
ATOM 849 N N . PRO A 1 106 ? -23.419 -10.375 17.172 1.00 60.75 106 PRO A N 1
ATOM 850 C CA . PRO A 1 106 ? -22.487 -11.083 16.304 1.00 60.75 106 PRO A CA 1
ATOM 851 C C . PRO A 1 106 ? -21.115 -10.405 16.336 1.00 60.75 106 PRO A C 1
ATOM 853 O O . PRO A 1 106 ? -21.042 -9.172 16.367 1.00 60.75 106 PRO A O 1
ATOM 856 N N . ASP A 1 107 ? -20.039 -11.192 16.273 1.00 58.03 107 ASP A N 1
ATOM 857 C CA . ASP A 1 107 ? -18.693 -10.639 16.134 1.00 58.03 107 ASP A CA 1
ATOM 858 C C . ASP A 1 107 ? -18.624 -9.721 14.901 1.00 58.03 107 ASP A C 1
ATOM 860 O O . ASP A 1 107 ? -19.103 -10.044 13.807 1.00 58.03 107 ASP A O 1
ATOM 864 N N . GLY A 1 108 ? -18.074 -8.520 15.103 1.00 61.19 108 GLY A N 1
ATOM 865 C CA . GLY A 1 108 ? -17.945 -7.513 14.054 1.00 61.19 108 GLY A CA 1
ATOM 866 C C . GLY A 1 108 ? -17.057 -7.996 12.907 1.00 61.19 108 GLY A C 1
ATOM 867 O O . GLY A 1 108 ? -16.224 -8.886 13.076 1.00 61.19 108 GLY A O 1
ATOM 868 N N . LYS A 1 109 ? -17.202 -7.389 11.722 1.00 70.19 109 LYS A N 1
ATOM 869 C CA . LYS A 1 109 ? -16.344 -7.763 10.594 1.00 70.19 109 LYS A CA 1
ATOM 870 C C . LYS A 1 109 ? -14.892 -7.376 10.869 1.00 70.19 109 LYS A C 1
ATOM 872 O O . LYS A 1 109 ? -14.614 -6.246 11.267 1.00 70.19 109 LYS A O 1
ATOM 877 N N . ASN A 1 110 ? -13.960 -8.288 10.603 1.00 80.75 110 ASN A N 1
ATOM 878 C CA . ASN A 1 110 ? -12.536 -7.977 10.693 1.00 80.75 110 ASN A CA 1
ATOM 879 C C . ASN A 1 110 ? -12.125 -7.112 9.500 1.00 80.75 110 ASN A C 1
ATOM 881 O O . ASN A 1 110 ? -12.274 -7.524 8.346 1.00 80.75 110 ASN A O 1
ATOM 885 N N . HIS A 1 111 ? -11.610 -5.919 9.789 1.00 86.06 111 HIS A N 1
ATOM 886 C CA . HIS A 1 111 ? -11.108 -4.978 8.794 1.00 86.06 111 HIS A CA 1
ATOM 887 C C . HIS A 1 111 ? -9.592 -5.108 8.654 1.00 86.06 111 HIS A C 1
ATOM 889 O O . HIS A 1 111 ? -8.903 -5.337 9.642 1.00 86.06 111 HIS A O 1
ATOM 895 N N . GLY A 1 112 ? -9.074 -4.905 7.448 1.00 90.75 112 GLY A N 1
ATOM 896 C CA . GLY A 1 112 ? -7.647 -4.763 7.181 1.00 90.75 112 GLY A CA 1
ATOM 897 C C . GLY A 1 112 ? -7.395 -3.623 6.204 1.00 90.75 112 GLY A C 1
ATOM 898 O O . GLY A 1 112 ? -8.277 -3.272 5.414 1.00 90.75 112 GLY A O 1
ATOM 899 N N . LEU A 1 113 ? -6.207 -3.029 6.281 1.00 92.69 113 LEU A N 1
ATOM 900 C CA . LEU A 1 113 ? -5.813 -1.895 5.449 1.00 92.69 113 LEU A CA 1
ATOM 901 C C . LEU A 1 113 ? -4.595 -2.250 4.594 1.00 92.69 113 LEU A C 1
ATOM 903 O O . LEU A 1 113 ? -3.544 -2.589 5.122 1.00 92.69 113 LEU A O 1
ATOM 907 N N . ILE A 1 114 ? -4.708 -2.113 3.280 1.00 94.88 114 ILE A N 1
ATOM 908 C CA . ILE A 1 114 ? -3.550 -2.140 2.382 1.00 94.88 114 ILE A CA 1
ATOM 909 C C . ILE A 1 114 ? -3.335 -0.721 1.881 1.00 94.88 114 ILE A C 1
ATOM 911 O O . ILE A 1 114 ? -4.273 -0.084 1.406 1.00 94.88 114 ILE A O 1
ATOM 915 N N . MET A 1 115 ? -2.115 -0.213 1.979 1.00 93.94 115 MET A N 1
ATOM 916 C CA . MET A 1 115 ? -1.767 1.084 1.419 1.00 93.94 115 MET A CA 1
ATOM 917 C C . MET A 1 115 ? -0.651 0.927 0.404 1.00 93.94 115 MET A C 1
ATOM 919 O O . MET A 1 115 ? 0.341 0.254 0.664 1.00 93.94 115 MET A O 1
ATOM 923 N N . VAL A 1 116 ? -0.817 1.564 -0.746 1.00 93.12 116 VAL A N 1
ATOM 924 C CA . VAL A 1 116 ? 0.187 1.603 -1.798 1.00 93.12 116 VAL A CA 1
ATOM 925 C C . VAL A 1 116 ? 0.483 3.064 -2.104 1.00 93.12 116 VAL A C 1
ATOM 927 O O . VAL A 1 116 ? -0.414 3.836 -2.446 1.00 93.12 116 VAL A O 1
ATOM 930 N N . VAL A 1 117 ? 1.739 3.447 -1.927 1.00 91.12 117 VAL A N 1
ATOM 931 C CA . VAL A 1 117 ? 2.214 4.819 -2.066 1.00 91.12 117 VAL A CA 1
ATOM 932 C C . VAL A 1 117 ? 3.095 4.923 -3.299 1.00 91.12 117 VAL A C 1
ATOM 934 O O . VAL A 1 117 ? 3.974 4.092 -3.537 1.00 91.12 117 VAL A O 1
ATOM 937 N N . ASP A 1 118 ? 2.838 5.964 -4.072 1.00 88.88 118 ASP A N 1
ATOM 938 C CA . ASP A 1 118 ? 3.602 6.325 -5.247 1.00 88.88 118 ASP A CA 1
ATOM 939 C C . ASP A 1 118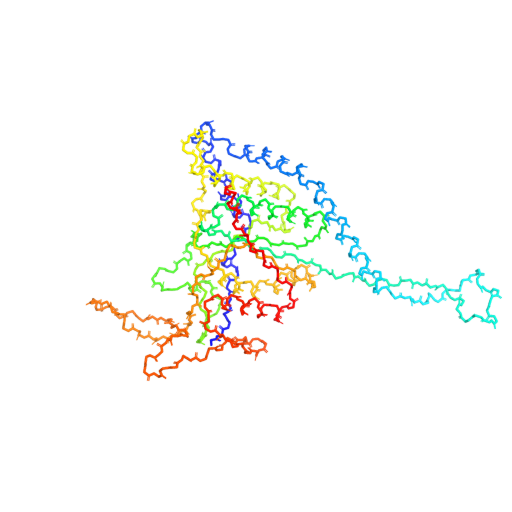 ? 4.962 6.909 -4.857 1.00 88.88 118 ASP A C 1
ATOM 941 O O . ASP A 1 118 ? 5.038 7.921 -4.155 1.00 88.88 118 ASP A O 1
ATOM 945 N N . TRP A 1 119 ? 6.031 6.243 -5.298 1.00 88.56 119 TRP A N 1
ATOM 946 C CA . TRP A 1 119 ? 7.418 6.659 -5.078 1.00 88.56 119 TRP A CA 1
ATOM 947 C C . TRP A 1 119 ? 8.105 7.108 -6.375 1.00 88.56 119 TRP A C 1
ATOM 949 O O . TRP A 1 119 ? 9.304 6.897 -6.587 1.00 88.56 119 TRP A O 1
ATOM 959 N N . SER A 1 120 ? 7.330 7.709 -7.275 1.00 84.75 120 SER A N 1
ATOM 960 C CA . SER A 1 120 ? 7.822 8.238 -8.544 1.00 84.75 120 SER A CA 1
ATOM 961 C C . SER A 1 120 ? 8.324 9.683 -8.454 1.00 84.75 120 SER A C 1
ATOM 963 O O . SER A 1 120 ? 8.073 10.420 -7.499 1.00 84.75 120 SER A O 1
ATOM 965 N N . GLY A 1 121 ? 9.060 10.111 -9.482 1.00 78.88 121 GLY A N 1
ATOM 966 C CA . GLY A 1 121 ? 9.635 11.456 -9.582 1.00 78.88 121 GLY A CA 1
ATOM 967 C C . GLY A 1 121 ? 8.613 12.599 -9.564 1.00 78.88 121 GLY A C 1
ATOM 968 O O . GLY A 1 121 ? 8.937 13.698 -9.096 1.00 78.88 121 GLY A O 1
ATOM 969 N N . SER A 1 122 ? 7.383 12.363 -10.036 1.00 78.69 122 SER A N 1
ATOM 970 C CA . SER A 1 122 ? 6.309 13.370 -10.024 1.00 78.69 122 SER A CA 1
ATOM 971 C C . SER A 1 122 ? 5.939 13.771 -8.593 1.00 78.69 122 SER A C 1
ATOM 973 O O . SER A 1 122 ? 5.808 14.960 -8.290 1.00 78.69 122 SER A O 1
ATOM 975 N N . MET A 1 123 ? 5.982 12.805 -7.673 1.00 80.06 123 MET A N 1
ATOM 976 C CA . MET A 1 123 ? 5.629 12.977 -6.267 1.00 80.06 123 MET A CA 1
ATOM 977 C C . MET A 1 123 ? 6.627 13.820 -5.462 1.00 80.06 123 MET A C 1
ATOM 979 O O . MET A 1 123 ? 6.346 14.139 -4.304 1.00 80.06 123 MET A O 1
ATOM 983 N N . HIS A 1 124 ? 7.774 14.228 -6.023 1.00 77.62 124 HIS A N 1
ATOM 984 C CA . HIS A 1 124 ? 8.853 14.860 -5.249 1.00 77.62 124 HIS A CA 1
ATOM 985 C C . HIS A 1 124 ? 8.412 16.067 -4.409 1.00 77.62 124 HIS A C 1
ATOM 987 O O . HIS A 1 124 ? 8.877 16.234 -3.284 1.00 77.62 124 HIS A O 1
ATOM 993 N N . LYS A 1 125 ? 7.500 16.908 -4.924 1.00 76.94 125 LYS A N 1
ATOM 994 C CA . LYS A 1 125 ? 7.016 18.105 -4.206 1.00 76.94 125 LYS A CA 1
ATOM 995 C C . LYS A 1 125 ? 6.115 17.753 -3.029 1.00 76.94 125 LYS A C 1
ATOM 997 O O . LYS A 1 125 ? 6.040 18.508 -2.062 1.00 76.94 125 LYS A O 1
ATOM 1002 N N . ASN A 1 126 ? 5.424 16.621 -3.125 1.00 82.31 126 ASN A N 1
ATOM 1003 C CA . ASN A 1 126 ? 4.385 16.196 -2.196 1.00 82.31 126 ASN A CA 1
ATOM 1004 C C . ASN A 1 126 ? 4.837 15.026 -1.308 1.00 82.31 126 ASN A C 1
ATOM 1006 O O . ASN A 1 126 ? 4.086 14.601 -0.429 1.00 82.31 126 ASN A O 1
ATOM 1010 N N . ILE A 1 127 ? 6.062 14.519 -1.488 1.00 83.94 127 ILE A N 1
ATOM 1011 C CA . ILE A 1 127 ? 6.551 13.299 -0.837 1.00 83.94 127 ILE A CA 1
ATOM 1012 C C . ILE A 1 127 ? 6.507 13.394 0.689 1.00 83.94 127 ILE A C 1
ATOM 1014 O O . ILE A 1 127 ? 6.015 12.483 1.345 1.00 83.94 127 ILE A O 1
ATOM 1018 N N . LYS A 1 128 ? 6.910 14.534 1.268 1.00 84.75 128 LYS A N 1
ATOM 1019 C CA . LYS A 1 128 ? 6.871 14.748 2.721 1.00 84.75 128 LYS A CA 1
ATOM 1020 C C . LYS A 1 128 ? 5.447 14.667 3.265 1.00 84.75 128 LYS A C 1
ATOM 1022 O O . LYS A 1 128 ? 5.201 13.919 4.204 1.00 84.75 128 LYS A O 1
ATOM 1027 N N . GLY A 1 129 ? 4.506 15.375 2.639 1.00 85.94 129 GLY A N 1
ATOM 1028 C CA . GLY A 1 129 ? 3.093 15.328 3.029 1.00 85.94 129 GLY A CA 1
ATOM 1029 C C . GLY A 1 129 ? 2.488 13.931 2.863 1.00 85.94 129 GLY A C 1
ATOM 1030 O O . GLY A 1 129 ? 1.729 13.483 3.717 1.00 85.94 129 GLY A O 1
ATOM 1031 N N . THR A 1 130 ? 2.886 13.212 1.811 1.00 87.69 130 THR A N 1
ATOM 1032 C CA . THR A 1 130 ? 2.454 11.830 1.548 1.00 87.69 130 THR A CA 1
ATOM 1033 C C . THR A 1 130 ? 2.963 10.874 2.623 1.00 87.69 130 THR A C 1
ATOM 1035 O O . THR A 1 130 ? 2.198 10.067 3.149 1.00 87.69 130 THR A O 1
ATOM 1038 N N . VAL A 1 131 ? 4.241 10.990 2.996 1.00 89.75 131 VAL A N 1
ATOM 1039 C CA . VAL A 1 131 ? 4.857 10.181 4.054 1.00 89.75 131 VAL A CA 1
ATOM 1040 C C . VAL A 1 131 ? 4.236 10.502 5.410 1.00 89.75 131 VAL A C 1
ATOM 1042 O O . VAL A 1 131 ? 3.912 9.586 6.160 1.00 89.75 131 VAL A O 1
ATOM 1045 N N . GLU A 1 132 ? 3.993 11.776 5.716 1.00 88.88 132 GLU A N 1
ATOM 1046 C CA . GLU A 1 132 ? 3.271 12.195 6.920 1.00 88.88 132 GLU A CA 1
ATOM 1047 C C . GLU A 1 132 ? 1.853 11.600 6.970 1.00 88.88 132 GLU A C 1
ATOM 1049 O O . GLU A 1 132 ? 1.485 10.972 7.963 1.00 88.88 132 GLU A O 1
ATOM 1054 N N . GLN A 1 133 ? 1.078 11.706 5.886 1.00 87.81 133 GLN A N 1
ATOM 1055 C CA . GLN A 1 133 ? -0.265 11.126 5.793 1.00 87.81 133 GLN A CA 1
ATOM 1056 C C . GLN A 1 133 ? -0.245 9.600 5.964 1.00 87.81 133 GLN A C 1
ATOM 1058 O O . GLN A 1 133 ? -1.049 9.046 6.722 1.00 87.81 133 GLN A O 1
ATOM 1063 N N . MET A 1 134 ? 0.694 8.925 5.298 1.00 91.44 134 MET A N 1
ATOM 1064 C CA . MET A 1 134 ? 0.938 7.493 5.448 1.00 91.44 134 MET A CA 1
ATOM 1065 C C . MET A 1 134 ? 1.211 7.144 6.919 1.00 91.44 134 MET A C 1
ATOM 1067 O O . MET A 1 134 ? 0.541 6.273 7.475 1.00 91.44 134 MET A O 1
ATOM 1071 N N . MET A 1 135 ? 2.134 7.851 7.581 1.00 92.44 135 MET A N 1
ATOM 1072 C CA . MET A 1 135 ? 2.476 7.612 8.987 1.00 92.44 135 MET A CA 1
ATOM 1073 C C . MET A 1 135 ? 1.281 7.830 9.924 1.00 92.44 135 MET A C 1
ATOM 1075 O O . MET A 1 135 ? 1.078 7.026 10.834 1.00 92.44 135 MET A O 1
ATOM 1079 N N . THR A 1 136 ? 0.453 8.857 9.705 1.00 91.62 136 THR A N 1
ATOM 1080 C CA . THR A 1 136 ? -0.767 9.088 10.501 1.00 91.62 136 THR A CA 1
ATOM 1081 C C . THR A 1 136 ? -1.740 7.912 10.403 1.00 91.62 136 THR A C 1
ATOM 1083 O O . THR A 1 136 ? -2.282 7.470 11.419 1.00 91.62 136 THR A O 1
ATOM 1086 N N . LEU A 1 137 ? -1.939 7.367 9.201 1.00 90.88 137 LEU A N 1
ATOM 1087 C CA . LEU A 1 137 ? -2.801 6.205 8.979 1.00 90.88 137 LEU A CA 1
ATOM 1088 C C . LEU A 1 137 ? -2.221 4.928 9.605 1.00 90.88 137 LEU A C 1
ATOM 1090 O O . LEU A 1 137 ? -2.969 4.155 10.205 1.00 90.88 137 LEU A O 1
ATOM 1094 N N . VAL A 1 138 ? -0.900 4.730 9.547 1.00 93.88 138 VAL A N 1
ATOM 1095 C CA . VAL A 1 138 ? -0.218 3.613 10.229 1.00 93.88 138 VAL A CA 1
ATOM 1096 C C . VAL A 1 138 ? -0.393 3.716 11.750 1.00 93.88 138 VAL A C 1
ATOM 1098 O O . VAL A 1 138 ? -0.750 2.731 12.403 1.00 93.88 138 VAL A O 1
ATOM 1101 N N . MET A 1 139 ? -0.214 4.912 12.326 1.00 92.69 139 MET A N 1
ATOM 1102 C CA . MET A 1 139 ? -0.437 5.163 13.757 1.00 92.69 139 MET A CA 1
ATOM 1103 C C . MET A 1 139 ? -1.880 4.870 14.166 1.00 92.69 139 MET A C 1
ATOM 1105 O O . MET A 1 139 ? -2.108 4.237 15.198 1.00 92.69 139 MET A O 1
ATOM 1109 N N . PHE A 1 140 ? -2.848 5.288 13.348 1.00 92.06 140 PHE A N 1
ATOM 1110 C CA . PHE A 1 140 ? -4.259 4.972 13.546 1.00 92.06 140 PHE A CA 1
ATOM 1111 C C . PHE A 1 140 ? -4.510 3.459 13.527 1.00 92.06 140 PHE A C 1
ATOM 1113 O O . PHE A 1 140 ? -5.088 2.925 14.475 1.00 92.06 140 PHE A O 1
ATOM 1120 N N . CYS A 1 141 ? -4.007 2.742 12.518 1.00 92.31 141 CYS A N 1
ATOM 1121 C CA . CYS A 1 141 ? -4.210 1.298 12.421 1.00 92.31 141 CYS A CA 1
ATOM 1122 C C . CYS A 1 141 ? -3.598 0.555 13.609 1.00 92.31 141 CYS A C 1
ATOM 1124 O O . CYS A 1 141 ? -4.223 -0.357 14.147 1.00 92.31 141 CYS A O 1
ATOM 1126 N N . LYS A 1 142 ? -2.418 0.975 14.087 1.00 92.44 142 LYS A N 1
ATOM 1127 C CA . LYS A 1 142 ? -1.843 0.414 15.318 1.00 92.44 142 LYS A CA 1
ATOM 1128 C C . LYS A 1 142 ? -2.628 0.764 16.568 1.00 92.44 142 LYS A C 1
ATOM 1130 O O . LYS A 1 142 ? -2.748 -0.088 17.442 1.00 92.44 142 LYS A O 1
ATOM 1135 N N . ARG A 1 143 ? -3.194 1.967 16.661 1.00 90.94 143 ARG A N 1
ATOM 1136 C CA . ARG A 1 143 ? -4.002 2.371 17.818 1.00 90.94 143 ARG A CA 1
ATOM 1137 C C . ARG A 1 143 ? -5.287 1.550 17.958 1.00 90.94 143 ARG A C 1
ATOM 1139 O O . ARG A 1 143 ? -5.730 1.336 19.086 1.00 90.94 143 ARG A O 1
ATOM 1146 N N . VAL A 1 144 ? -5.859 1.128 16.835 1.00 89.62 144 VAL A N 1
ATOM 1147 C CA . VAL A 1 144 ? -7.127 0.384 16.728 1.00 89.62 144 VAL A CA 1
ATOM 1148 C C . VAL A 1 144 ? -6.900 -1.127 16.530 1.00 89.62 144 VAL A C 1
ATOM 1150 O O . VAL A 1 144 ? -7.836 -1.917 16.529 1.00 89.62 144 VAL A O 1
ATOM 1153 N N . ASN A 1 145 ? -5.640 -1.556 16.411 1.00 89.81 145 ASN A N 1
ATOM 1154 C CA . ASN A 1 145 ? -5.243 -2.945 16.170 1.00 89.81 145 ASN A CA 1
ATOM 1155 C C . ASN A 1 145 ? -5.819 -3.549 14.870 1.00 89.81 145 ASN A C 1
ATOM 1157 O O . ASN A 1 145 ? -6.253 -4.698 14.829 1.00 89.81 145 ASN A O 1
ATOM 1161 N N . ILE A 1 146 ? -5.809 -2.765 13.792 1.00 90.62 146 ILE A N 1
ATOM 1162 C CA . ILE A 1 146 ? -6.182 -3.210 12.444 1.00 90.62 146 ILE A CA 1
ATOM 1163 C C . ILE A 1 146 ? -4.937 -3.808 11.763 1.00 90.62 146 ILE A C 1
ATOM 1165 O O . ILE A 1 146 ? -3.899 -3.141 11.746 1.00 90.62 146 ILE A O 1
ATOM 1169 N N . PRO A 1 147 ? -4.994 -5.025 11.188 1.00 94.25 147 PRO A N 1
ATOM 1170 C CA . PRO A 1 147 ? -3.929 -5.549 10.336 1.00 94.25 147 PRO A CA 1
ATOM 1171 C C . PRO A 1 147 ? -3.700 -4.647 9.123 1.00 94.25 147 PRO A C 1
ATOM 1173 O O . PRO A 1 147 ? -4.658 -4.248 8.455 1.00 94.25 147 PRO A O 1
ATOM 1176 N N . PHE A 1 148 ? -2.442 -4.339 8.815 1.00 95.25 148 PHE A N 1
ATOM 1177 C CA . PHE A 1 148 ? -2.113 -3.493 7.675 1.00 95.25 148 PHE A CA 1
ATOM 1178 C C . PHE A 1 148 ? -0.785 -3.852 7.025 1.00 95.25 148 PHE A C 1
ATOM 1180 O O . PHE A 1 148 ? 0.120 -4.372 7.677 1.00 95.25 148 PHE A O 1
ATOM 1187 N N . GLU A 1 149 ? -0.668 -3.509 5.749 1.00 96.81 149 GLU A N 1
ATOM 1188 C CA . GLU A 1 149 ? 0.570 -3.576 4.975 1.00 96.81 149 GLU A CA 1
ATOM 1189 C C . GLU A 1 149 ? 0.672 -2.316 4.109 1.00 96.81 149 GLU A C 1
ATOM 1191 O O . GLU A 1 149 ? -0.304 -1.915 3.467 1.00 96.81 149 GLU A O 1
ATOM 1196 N N . VAL A 1 150 ? 1.836 -1.672 4.126 1.00 96.50 150 VAL A N 1
ATOM 1197 C CA . VAL A 1 150 ? 2.112 -0.438 3.389 1.00 96.50 150 VAL A CA 1
ATOM 1198 C C . VAL A 1 150 ? 3.284 -0.664 2.452 1.00 96.50 150 VAL A C 1
ATOM 1200 O O . VAL A 1 150 ? 4.377 -1.027 2.891 1.00 96.50 150 VAL A O 1
ATOM 1203 N N . PHE A 1 151 ? 3.050 -0.406 1.171 1.00 96.06 151 PHE A N 1
ATOM 1204 C CA . PHE A 1 151 ? 4.018 -0.600 0.104 1.00 96.06 151 PHE A CA 1
ATOM 1205 C C . PHE A 1 151 ? 4.353 0.715 -0.585 1.00 96.06 151 PHE A C 1
ATOM 1207 O O . PHE A 1 151 ? 3.461 1.520 -0.843 1.00 96.06 151 PHE A O 1
ATOM 1214 N N . LEU A 1 152 ? 5.620 0.893 -0.943 1.00 93.00 152 LEU A N 1
ATOM 1215 C CA . LEU A 1 152 ? 6.053 1.895 -1.913 1.00 93.00 152 LEU A CA 1
ATOM 1216 C C . LEU A 1 152 ? 6.297 1.190 -3.244 1.00 93.00 152 LEU A C 1
ATOM 1218 O O . LEU A 1 152 ? 7.028 0.199 -3.263 1.00 93.00 152 LEU A O 1
ATOM 1222 N N . PHE A 1 153 ? 5.720 1.665 -4.346 1.00 90.25 153 PHE A N 1
ATOM 1223 C CA . PHE A 1 153 ? 6.109 1.145 -5.658 1.00 90.25 153 PHE A CA 1
ATOM 1224 C C . PHE A 1 153 ? 7.262 1.957 -6.246 1.00 90.25 153 PHE A C 1
ATOM 1226 O O . PHE A 1 153 ? 7.258 3.183 -6.182 1.00 90.25 153 PHE A O 1
ATOM 1233 N N . THR A 1 154 ? 8.237 1.276 -6.844 1.00 87.88 154 THR A N 1
ATOM 1234 C CA . THR A 1 154 ? 9.359 1.904 -7.556 1.00 87.88 154 THR A CA 1
ATOM 1235 C C . THR A 1 154 ? 9.913 0.957 -8.622 1.00 87.88 154 THR A C 1
ATOM 1237 O O . THR A 1 154 ? 9.852 -0.263 -8.472 1.00 87.88 154 THR A O 1
ATOM 1240 N N . ASP A 1 155 ? 10.445 1.505 -9.710 1.00 83.75 155 ASP A N 1
ATOM 1241 C CA . ASP A 1 155 ? 11.215 0.777 -10.732 1.00 83.75 155 ASP A CA 1
ATOM 1242 C C . ASP A 1 155 ? 12.739 0.965 -10.576 1.00 83.75 155 ASP A C 1
ATOM 1244 O O . ASP A 1 155 ? 13.537 0.357 -11.299 1.00 83.75 155 ASP A O 1
ATOM 1248 N N . ARG A 1 156 ? 13.153 1.791 -9.606 1.00 82.44 156 ARG A N 1
ATOM 1249 C CA . ARG A 1 156 ? 14.556 2.107 -9.333 1.00 82.44 156 ARG A CA 1
ATOM 1250 C C . ARG A 1 156 ? 15.240 1.071 -8.454 1.00 82.44 156 ARG A C 1
ATOM 1252 O O . ARG A 1 156 ? 16.459 0.914 -8.535 1.00 82.44 156 ARG A O 1
ATOM 1259 N N . TYR A 1 157 ? 14.465 0.342 -7.656 1.00 80.69 157 TYR A N 1
ATOM 1260 C CA . TYR A 1 157 ? 14.990 -0.765 -6.875 1.00 80.69 157 TYR A CA 1
ATOM 1261 C C . TYR A 1 157 ? 15.541 -1.830 -7.828 1.00 80.69 157 TYR A C 1
ATOM 1263 O O . TYR A 1 157 ? 14.830 -2.372 -8.678 1.00 80.69 157 TYR A O 1
ATOM 1271 N N . TYR A 1 158 ? 16.843 -2.081 -7.742 1.00 73.19 158 TYR A N 1
ATOM 1272 C CA . TYR A 1 158 ? 17.507 -3.089 -8.552 1.00 73.19 158 TYR A CA 1
ATOM 1273 C C . TYR A 1 158 ? 17.870 -4.283 -7.673 1.00 73.19 158 TYR A C 1
ATOM 1275 O O . TYR A 1 158 ? 18.395 -4.143 -6.569 1.00 73.19 158 TYR A O 1
ATOM 1283 N N . THR A 1 159 ? 17.585 -5.467 -8.197 1.00 67.69 159 THR A N 1
ATOM 1284 C CA . THR A 1 159 ? 17.983 -6.760 -7.638 1.00 67.69 159 THR A CA 1
ATOM 1285 C C . THR A 1 159 ? 18.732 -7.531 -8.712 1.00 67.69 159 THR A C 1
ATOM 1287 O O . THR A 1 159 ? 18.477 -7.312 -9.898 1.00 67.69 159 THR A O 1
ATOM 1290 N N . GLU A 1 160 ? 19.561 -8.492 -8.312 1.00 62.31 160 GLU A N 1
ATOM 1291 C CA . GLU A 1 160 ? 20.282 -9.402 -9.220 1.00 62.31 160 GLU A CA 1
ATOM 1292 C C . GLU A 1 160 ? 19.345 -10.188 -10.158 1.00 62.31 160 GLU A C 1
ATOM 1294 O O . GLU A 1 160 ? 19.756 -10.645 -11.213 1.00 62.31 160 GLU A O 1
ATOM 1299 N N . ASN A 1 161 ? 18.050 -10.267 -9.831 1.00 59.19 161 ASN A N 1
ATOM 1300 C CA . ASN A 1 161 ? 17.014 -10.908 -10.646 1.00 59.19 161 ASN A CA 1
ATOM 1301 C C . ASN A 1 161 ? 16.697 -10.201 -11.985 1.00 59.19 161 ASN A C 1
ATOM 1303 O O . ASN A 1 161 ? 15.713 -10.562 -12.630 1.00 59.19 161 ASN A O 1
ATOM 1307 N N . ARG A 1 162 ? 17.441 -9.168 -12.407 1.00 56.91 162 ARG A N 1
ATOM 1308 C CA . ARG A 1 162 ? 17.231 -8.553 -13.727 1.00 56.91 162 ARG A CA 1
ATOM 1309 C C . ARG A 1 162 ? 17.771 -9.496 -14.802 1.00 56.91 162 ARG A C 1
ATOM 1311 O O . ARG A 1 162 ? 18.973 -9.693 -14.890 1.00 56.91 162 ARG A O 1
ATOM 1318 N N . ASP A 1 163 ? 16.868 -10.048 -15.612 1.00 56.31 163 ASP A N 1
ATOM 1319 C CA . ASP A 1 163 ? 17.222 -10.895 -16.754 1.00 56.31 163 ASP A CA 1
ATOM 1320 C C . ASP A 1 163 ? 18.184 -10.136 -17.690 1.00 56.31 163 ASP A C 1
ATOM 1322 O O . ASP A 1 163 ? 17.791 -9.165 -18.347 1.00 56.31 163 ASP A O 1
ATOM 1326 N N . GLU A 1 164 ? 19.443 -10.573 -17.754 1.00 46.94 164 GLU A N 1
ATOM 1327 C CA . GLU A 1 164 ? 20.418 -10.093 -18.733 1.00 46.94 164 GLU A CA 1
ATOM 1328 C C . GLU A 1 164 ? 19.934 -10.483 -20.141 1.00 46.94 164 GLU A C 1
ATOM 1330 O O . GLU A 1 164 ? 20.048 -11.628 -20.568 1.00 46.94 164 GLU A O 1
ATOM 1335 N N . GLY A 1 165 ? 19.329 -9.533 -20.861 1.00 48.38 165 GLY A N 1
ATOM 1336 C CA . GLY A 1 165 ? 18.999 -9.682 -22.286 1.00 48.38 165 GLY A CA 1
ATOM 1337 C C . GLY A 1 165 ? 17.519 -9.860 -22.650 1.00 48.38 165 GLY A C 1
ATOM 1338 O O . GLY A 1 165 ? 17.207 -9.982 -23.833 1.00 48.38 165 GLY A O 1
ATOM 1339 N N . GLY A 1 166 ? 16.583 -9.826 -21.694 1.00 52.56 166 GLY A N 1
ATOM 1340 C CA . GLY A 1 166 ? 15.138 -9.848 -21.976 1.00 52.56 166 GLY A CA 1
ATOM 1341 C C . GLY A 1 166 ? 14.526 -8.449 -22.150 1.00 52.56 166 GLY A C 1
ATOM 1342 O O . GLY A 1 166 ? 14.791 -7.548 -21.361 1.00 52.56 166 GLY A O 1
ATOM 1343 N N . SER A 1 167 ? 13.635 -8.252 -23.134 1.00 53.09 167 SER A N 1
ATOM 1344 C CA . SER A 1 167 ? 12.890 -6.980 -23.312 1.00 53.09 167 SER A CA 1
ATOM 1345 C C . SER A 1 167 ? 11.845 -6.712 -22.209 1.00 53.09 167 SER A C 1
ATOM 1347 O O . SER A 1 167 ? 11.217 -5.653 -22.203 1.00 53.09 167 SER A O 1
ATOM 1349 N N . TYR A 1 168 ? 11.603 -7.671 -21.316 1.00 62.03 168 TYR A N 1
ATOM 1350 C CA . TYR A 1 168 ? 10.642 -7.603 -20.218 1.00 62.03 168 TYR A CA 1
ATOM 1351 C C . TYR A 1 168 ? 11.087 -8.555 -19.096 1.00 62.03 168 TYR A C 1
ATOM 1353 O O . TYR A 1 168 ? 11.891 -9.458 -19.316 1.00 62.03 168 TYR A O 1
ATOM 1361 N N . SER A 1 169 ? 10.572 -8.346 -17.886 1.00 68.94 169 SER A N 1
ATOM 1362 C CA . SER A 1 169 ? 11.021 -9.051 -16.684 1.00 68.94 169 SER A CA 1
ATOM 1363 C C . SER A 1 169 ? 10.261 -10.363 -16.477 1.00 68.94 169 SER A C 1
ATOM 1365 O O . SER A 1 169 ? 9.156 -10.329 -15.952 1.00 68.94 169 SER A O 1
ATOM 1367 N N . LYS A 1 170 ? 10.825 -11.528 -16.843 1.00 77.81 170 LYS A N 1
ATOM 1368 C CA . LYS A 1 170 ? 10.154 -12.834 -16.627 1.00 77.81 170 LYS A CA 1
ATOM 1369 C C . LYS A 1 170 ? 9.942 -13.117 -15.139 1.00 77.81 170 LYS A C 1
ATOM 1371 O O . LYS A 1 170 ? 8.973 -13.764 -14.754 1.00 77.81 170 LYS A O 1
ATOM 1376 N N . TRP A 1 171 ? 10.840 -12.611 -14.296 1.00 83.56 171 TRP A N 1
ATOM 1377 C CA . TRP A 1 171 ? 10.814 -12.826 -12.852 1.00 83.56 171 TRP A CA 1
ATOM 1378 C C . TRP A 1 171 ? 9.582 -12.240 -12.143 1.00 83.56 171 TRP A C 1
ATOM 1380 O O . TRP A 1 171 ? 9.264 -12.699 -11.045 1.00 83.56 171 TRP A O 1
ATOM 1390 N N . THR A 1 172 ? 8.881 -11.268 -12.739 1.00 86.06 172 THR A N 1
ATOM 1391 C CA . THR A 1 172 ? 7.665 -10.671 -12.157 1.00 86.06 172 THR A CA 1
ATOM 1392 C C . THR A 1 172 ? 6.433 -11.559 -12.339 1.00 86.06 172 THR A C 1
ATOM 1394 O O . THR A 1 172 ? 5.425 -11.343 -11.666 1.00 86.06 172 THR A O 1
ATOM 1397 N N . HIS A 1 173 ? 6.500 -12.590 -13.184 1.00 87.62 173 HIS A N 1
ATOM 1398 C CA . HIS A 1 173 ? 5.421 -13.553 -13.399 1.00 87.62 173 HIS A CA 1
ATOM 1399 C C . HIS A 1 173 ? 5.711 -14.864 -12.672 1.00 87.62 173 HIS A C 1
ATOM 1401 O O . HIS A 1 173 ? 6.836 -15.364 -12.667 1.00 87.62 173 HIS A O 1
ATOM 1407 N N . LYS A 1 174 ? 4.683 -15.453 -12.053 1.00 87.94 174 LYS A N 1
ATOM 1408 C CA . LYS A 1 174 ? 4.777 -16.823 -11.519 1.00 87.94 174 LYS A CA 1
ATOM 1409 C C . LYS A 1 174 ? 4.684 -17.848 -12.649 1.00 87.94 174 LYS A C 1
ATOM 1411 O O . LYS A 1 174 ? 5.400 -18.842 -12.663 1.00 87.94 174 LYS A O 1
ATOM 1416 N N . GLU A 1 175 ? 3.791 -17.574 -13.593 1.00 86.44 175 GLU A N 1
ATOM 1417 C CA . GLU A 1 175 ? 3.560 -18.324 -14.822 1.00 86.44 175 GLU A CA 1
ATOM 1418 C C . GLU A 1 175 ? 3.194 -17.306 -15.909 1.00 86.44 175 GLU A C 1
ATOM 1420 O O . GLU A 1 175 ? 2.464 -16.355 -15.619 1.00 86.44 175 GLU A O 1
ATOM 1425 N N . ILE A 1 176 ? 3.661 -17.500 -17.145 1.00 85.50 176 ILE A N 1
ATOM 1426 C CA . ILE A 1 176 ? 3.325 -16.624 -18.275 1.00 85.50 176 ILE A CA 1
ATOM 1427 C C . ILE A 1 176 ? 2.748 -17.445 -19.431 1.00 85.50 176 ILE A C 1
ATOM 1429 O O . ILE A 1 176 ? 3.358 -18.411 -19.893 1.00 85.50 176 ILE A O 1
ATOM 1433 N N . ARG A 1 177 ? 1.539 -17.096 -19.881 1.00 87.75 177 ARG A N 1
ATOM 1434 C CA . ARG A 1 177 ? 0.800 -17.802 -20.939 1.00 87.75 177 ARG A CA 1
ATOM 1435 C C . ARG A 1 177 ? 0.462 -16.860 -22.081 1.00 87.75 177 ARG A C 1
ATOM 1437 O O . ARG A 1 177 ? 0.436 -15.640 -21.925 1.00 87.75 177 ARG A O 1
ATOM 1444 N N . TYR A 1 178 ? 0.239 -17.424 -23.269 1.00 86.88 178 TYR A N 1
ATOM 1445 C CA . TYR A 1 178 ? -0.125 -16.638 -24.450 1.00 86.88 178 TYR A CA 1
ATOM 1446 C C . TYR A 1 178 ? -1.318 -15.720 -24.139 1.00 86.88 178 TYR A C 1
ATOM 1448 O O . TYR A 1 178 ? -2.366 -16.179 -23.678 1.00 86.88 178 TYR A O 1
ATOM 1456 N N . GLY A 1 179 ? -1.173 -14.427 -24.432 1.00 86.06 179 GLY A N 1
ATOM 1457 C CA . GLY A 1 179 ? -2.224 -13.437 -24.209 1.00 86.06 179 GLY A CA 1
ATOM 1458 C C . GLY A 1 179 ? -2.219 -12.776 -22.830 1.00 86.06 179 GLY A C 1
ATOM 1459 O O . GLY A 1 179 ? -3.009 -11.846 -22.640 1.00 86.06 179 GLY A O 1
ATOM 1460 N N . ASP A 1 180 ? -1.364 -13.202 -21.898 1.00 88.94 180 ASP A N 1
ATOM 1461 C CA . ASP A 1 180 ? -1.239 -12.592 -20.570 1.00 88.94 180 ASP A CA 1
ATOM 1462 C C . ASP A 1 180 ? -0.582 -11.214 -20.668 1.00 88.94 180 ASP A C 1
ATOM 1464 O O . ASP A 1 180 ? 0.344 -11.010 -21.452 1.00 88.94 180 ASP A O 1
ATOM 1468 N N . MET A 1 181 ? -1.058 -10.243 -19.892 1.00 89.00 181 MET A N 1
ATOM 1469 C CA . MET A 1 181 ? -0.431 -8.919 -19.869 1.00 89.00 181 MET A CA 1
ATOM 1470 C C . MET A 1 181 ? 0.957 -8.964 -19.217 1.00 89.00 181 MET A C 1
ATOM 1472 O O . MET A 1 181 ? 1.229 -9.757 -18.315 1.00 89.00 181 MET A O 1
ATOM 1476 N N . ILE A 1 182 ? 1.854 -8.095 -19.674 1.00 86.88 182 ILE A N 1
ATOM 1477 C CA . ILE A 1 182 ? 3.214 -8.034 -19.138 1.00 86.88 182 ILE A CA 1
ATOM 1478 C C . ILE A 1 182 ? 3.254 -7.120 -17.915 1.00 86.88 182 ILE A C 1
ATOM 1480 O O . ILE A 1 182 ? 2.830 -5.968 -17.971 1.00 86.88 182 ILE A O 1
ATOM 1484 N N . ILE A 1 183 ? 3.803 -7.650 -16.825 1.00 86.81 183 ILE A N 1
ATOM 1485 C CA . ILE A 1 183 ? 4.207 -6.898 -15.643 1.00 86.81 183 ILE A CA 1
ATOM 1486 C C . ILE A 1 183 ? 5.660 -6.474 -15.867 1.00 86.81 183 ILE A C 1
ATOM 1488 O O . ILE A 1 183 ? 6.559 -7.316 -15.895 1.00 86.81 183 ILE A O 1
ATOM 1492 N N . ASN A 1 184 ? 5.899 -5.178 -16.063 1.00 84.06 184 ASN A N 1
ATOM 1493 C CA . ASN A 1 184 ? 7.264 -4.664 -16.212 1.00 84.06 184 ASN A CA 1
ATOM 1494 C C . ASN A 1 184 ? 8.045 -4.825 -14.900 1.00 84.06 184 ASN A C 1
ATOM 1496 O O . ASN A 1 184 ? 7.437 -4.915 -13.840 1.00 84.06 184 ASN A O 1
ATOM 1500 N N . GLY A 1 185 ? 9.378 -4.835 -14.958 1.00 83.06 185 GLY A N 1
ATOM 1501 C CA . GLY A 1 185 ? 10.221 -4.917 -13.762 1.00 83.06 185 GLY A CA 1
ATOM 1502 C C . GLY A 1 185 ? 9.975 -3.747 -12.812 1.00 83.06 185 GLY A C 1
ATOM 1503 O O . GLY A 1 185 ? 10.202 -2.597 -13.178 1.00 83.06 185 GLY A O 1
ATOM 1504 N N . PHE A 1 186 ? 9.496 -4.048 -11.609 1.00 87.56 186 PHE A N 1
ATOM 1505 C CA . PHE A 1 186 ? 9.267 -3.090 -10.532 1.00 87.56 186 PHE A CA 1
ATOM 1506 C C . PHE A 1 186 ? 9.211 -3.830 -9.195 1.00 87.56 186 PHE A C 1
ATOM 1508 O O . PHE A 1 186 ? 8.974 -5.041 -9.165 1.00 87.56 186 PHE A O 1
ATOM 1515 N N . HIS A 1 187 ? 9.342 -3.090 -8.100 1.00 90.81 187 HIS A N 1
ATOM 1516 C CA . HIS A 1 187 ? 9.255 -3.638 -6.753 1.00 90.81 187 HIS A CA 1
ATOM 1517 C C . HIS A 1 187 ? 8.210 -2.913 -5.917 1.00 90.81 187 HIS A C 1
ATOM 1519 O O . HIS A 1 187 ? 7.907 -1.734 -6.119 1.00 90.81 187 HIS A O 1
ATOM 1525 N N . LEU A 1 188 ? 7.678 -3.652 -4.950 1.00 93.75 188 LEU A N 1
ATOM 1526 C CA . LEU A 1 188 ? 6.832 -3.160 -3.876 1.00 93.75 188 LEU A CA 1
ATOM 1527 C C . LEU A 1 188 ? 7.614 -3.251 -2.570 1.00 93.75 188 LEU A C 1
ATOM 1529 O O . LEU A 1 188 ? 7.755 -4.323 -1.983 1.00 93.75 188 LEU A O 1
ATOM 1533 N N . LEU A 1 189 ? 8.130 -2.120 -2.109 1.00 94.69 189 LEU A N 1
ATOM 1534 C CA . LEU A 1 189 ? 8.914 -2.038 -0.884 1.00 94.69 189 LEU A CA 1
ATOM 1535 C C . LEU A 1 189 ? 7.967 -2.005 0.309 1.00 94.69 189 LEU A C 1
ATOM 1537 O O . LEU A 1 189 ? 7.227 -1.035 0.480 1.00 94.69 189 LEU A O 1
ATOM 1541 N N . ASN A 1 190 ? 7.970 -3.050 1.133 1.00 96.00 190 ASN A N 1
ATOM 1542 C CA . ASN A 1 190 ? 7.184 -3.058 2.360 1.00 96.00 190 ASN A CA 1
ATOM 1543 C C . ASN A 1 190 ? 7.844 -2.131 3.389 1.00 96.00 190 ASN A C 1
ATOM 1545 O O . ASN A 1 190 ? 8.908 -2.444 3.909 1.00 96.00 190 ASN A O 1
ATOM 1549 N N . VAL A 1 191 ? 7.221 -0.993 3.685 1.00 95.62 191 VAL A N 1
ATOM 1550 C CA . VAL A 1 191 ? 7.773 0.009 4.618 1.00 95.62 191 VAL A CA 1
ATOM 1551 C C . VAL A 1 191 ? 7.080 0.031 5.966 1.00 95.62 191 VAL A C 1
ATOM 1553 O O . VAL A 1 191 ? 7.653 0.497 6.942 1.00 95.62 191 VAL A O 1
ATOM 1556 N N . PHE A 1 192 ? 5.847 -0.459 6.050 1.00 96.88 192 PHE A N 1
ATOM 1557 C CA . PHE A 1 192 ? 5.161 -0.623 7.322 1.00 96.88 192 PHE A CA 1
ATOM 1558 C C . PHE A 1 192 ? 4.277 -1.855 7.263 1.00 96.88 192 PHE A C 1
ATOM 1560 O O . PHE A 1 192 ? 3.405 -1.971 6.408 1.00 96.88 192 PHE A O 1
ATOM 1567 N N . SER A 1 193 ? 4.447 -2.741 8.237 1.00 95.69 193 SER A N 1
ATOM 1568 C CA . SER A 1 193 ? 3.679 -3.976 8.326 1.00 95.69 193 SER A CA 1
ATOM 1569 C C . SER A 1 193 ? 3.105 -4.143 9.720 1.00 95.69 193 SER A C 1
ATOM 1571 O O . SER A 1 193 ? 3.742 -3.812 10.728 1.00 95.69 193 SER A O 1
ATOM 1573 N N . SER A 1 194 ? 1.923 -4.751 9.815 1.00 93.88 194 SER A N 1
ATOM 1574 C CA . SER A 1 194 ? 1.384 -5.146 11.106 1.00 93.88 194 SER A CA 1
ATOM 1575 C C . SER A 1 194 ? 2.258 -6.175 11.827 1.00 93.88 194 SER A C 1
ATOM 1577 O O . SER A 1 194 ? 2.148 -6.260 13.051 1.00 93.88 194 SER A O 1
ATOM 1579 N N . ARG A 1 195 ? 3.147 -6.875 11.101 1.00 93.88 195 ARG A N 1
ATOM 1580 C CA . ARG A 1 195 ? 4.117 -7.861 11.611 1.00 93.88 195 ARG A CA 1
ATOM 1581 C C . ARG A 1 195 ? 5.254 -7.251 12.438 1.00 93.88 195 ARG A C 1
ATOM 1583 O O . ARG A 1 195 ? 5.899 -7.974 13.192 1.00 93.88 195 ARG A O 1
ATOM 1590 N N . MET A 1 196 ? 5.497 -5.948 12.307 1.00 94.88 196 MET A N 1
ATOM 1591 C CA . MET A 1 196 ? 6.576 -5.265 13.019 1.00 94.88 196 MET A CA 1
ATOM 1592 C C . MET A 1 196 ? 6.331 -5.224 14.529 1.00 94.88 196 MET A C 1
ATOM 1594 O O . MET A 1 196 ? 5.234 -4.896 14.996 1.00 94.88 196 MET A O 1
ATOM 1598 N N . ARG A 1 197 ? 7.393 -5.466 15.301 1.00 94.31 197 ARG A N 1
ATOM 1599 C CA . ARG A 1 197 ? 7.432 -5.194 16.743 1.00 94.31 197 ARG A CA 1
ATOM 1600 C C . ARG A 1 197 ? 7.456 -3.687 17.000 1.00 94.31 197 ARG A C 1
ATOM 1602 O O . ARG A 1 197 ? 7.834 -2.901 16.139 1.00 94.31 197 ARG A O 1
ATOM 1609 N N . ALA A 1 198 ? 7.113 -3.272 18.220 1.00 92.44 198 ALA A N 1
ATOM 1610 C CA . ALA A 1 198 ? 7.055 -1.852 18.584 1.00 92.44 198 ALA A CA 1
ATOM 1611 C C . ALA A 1 198 ? 8.379 -1.100 18.329 1.00 92.44 198 ALA A C 1
ATOM 1613 O O . ALA A 1 198 ? 8.354 0.024 17.832 1.00 92.44 198 ALA A O 1
ATOM 1614 N N . ALA A 1 199 ? 9.521 -1.732 18.620 1.00 93.56 199 ALA A N 1
ATOM 1615 C CA . ALA A 1 199 ? 10.841 -1.155 18.363 1.00 93.56 199 ALA A CA 1
ATOM 1616 C C . ALA A 1 199 ? 11.148 -1.045 16.860 1.00 93.56 199 ALA A C 1
ATOM 1618 O O . ALA A 1 199 ? 11.584 0.008 16.403 1.00 93.56 199 ALA A O 1
ATOM 1619 N N . GLU A 1 200 ? 10.863 -2.099 16.086 1.00 95.19 200 GLU A N 1
ATOM 1620 C CA . GLU A 1 200 ? 11.042 -2.106 14.626 1.00 95.19 200 GLU A CA 1
ATOM 1621 C C . GLU A 1 200 ? 10.187 -1.021 13.970 1.00 95.19 200 GLU A C 1
ATOM 1623 O O . GLU A 1 200 ? 10.682 -0.259 13.148 1.00 95.19 200 GLU A O 1
ATOM 1628 N N . LEU A 1 201 ? 8.929 -0.892 14.400 1.00 94.50 201 LEU A N 1
ATOM 1629 C CA . LEU A 1 201 ? 8.011 0.122 13.901 1.00 94.50 201 LEU A CA 1
ATOM 1630 C C . LEU A 1 201 ? 8.483 1.543 14.242 1.00 94.50 201 LEU A C 1
ATOM 1632 O O . LEU A 1 201 ? 8.388 2.444 13.415 1.00 94.50 201 LEU A O 1
ATOM 1636 N N . HIS A 1 202 ? 9.006 1.756 15.453 1.00 93.88 202 HIS A N 1
ATOM 1637 C CA . HIS A 1 202 ? 9.575 3.046 15.840 1.00 93.88 202 HIS A CA 1
ATOM 1638 C C . HIS A 1 202 ? 10.784 3.415 14.971 1.00 93.88 202 HIS A C 1
ATOM 1640 O O . HIS A 1 202 ? 10.865 4.537 14.475 1.00 93.88 202 HIS A O 1
ATOM 1646 N N . SER A 1 203 ? 11.690 2.465 14.730 1.00 93.56 203 SER A N 1
ATOM 1647 C CA . SER A 1 203 ? 12.822 2.671 13.822 1.00 93.56 203 SER A CA 1
ATOM 1648 C C . SER A 1 203 ? 12.373 2.892 12.376 1.00 93.56 203 SER A C 1
ATOM 1650 O O . SER A 1 203 ? 12.922 3.762 11.705 1.00 93.56 203 SER A O 1
ATOM 1652 N N . ALA A 1 204 ? 11.341 2.182 11.911 1.00 94.69 204 ALA A N 1
ATOM 1653 C CA . ALA A 1 204 ? 10.744 2.377 10.592 1.00 94.69 204 ALA A CA 1
ATOM 1654 C C . ALA A 1 204 ? 10.226 3.811 10.408 1.00 94.69 204 ALA A C 1
ATOM 1656 O O . ALA A 1 204 ? 10.521 4.448 9.398 1.00 94.69 204 ALA A O 1
ATOM 1657 N N . TYR A 1 205 ? 9.531 4.363 11.410 1.00 94.81 205 TYR A N 1
ATOM 1658 C CA . TYR A 1 205 ? 9.083 5.756 11.375 1.00 94.81 205 TYR A CA 1
ATOM 1659 C C . TYR A 1 205 ? 10.242 6.748 11.251 1.00 94.81 205 TYR A C 1
ATOM 1661 O O . TYR A 1 205 ? 10.163 7.687 10.459 1.00 94.81 205 TYR A O 1
ATOM 1669 N N . ILE A 1 206 ? 11.321 6.540 12.009 1.00 92.88 206 ILE A N 1
ATOM 1670 C CA . ILE A 1 206 ? 12.508 7.401 11.946 1.00 92.88 206 ILE A CA 1
ATOM 1671 C C . ILE A 1 206 ? 13.158 7.305 10.565 1.00 92.88 206 ILE A C 1
ATOM 1673 O O . ILE A 1 206 ? 13.436 8.335 9.957 1.00 92.88 206 ILE A O 1
ATOM 1677 N N . ASN A 1 207 ? 13.342 6.090 10.045 1.00 92.56 207 ASN A N 1
ATOM 1678 C CA . ASN A 1 207 ? 13.932 5.853 8.730 1.00 92.56 207 ASN A CA 1
ATOM 1679 C C . ASN A 1 207 ? 13.121 6.539 7.618 1.00 92.56 207 ASN A C 1
ATOM 1681 O O . ASN A 1 207 ? 13.683 7.267 6.805 1.00 92.56 207 ASN A O 1
ATOM 1685 N N . MET A 1 208 ? 11.793 6.389 7.620 1.00 92.06 208 MET A N 1
ATOM 1686 C CA . MET A 1 208 ? 10.933 7.053 6.634 1.00 92.06 208 MET A CA 1
ATOM 1687 C C . MET A 1 208 ? 10.932 8.579 6.784 1.00 92.06 208 MET A C 1
ATOM 1689 O O . MET A 1 208 ? 10.918 9.297 5.785 1.00 92.06 208 MET A O 1
ATOM 1693 N N . THR A 1 209 ? 11.005 9.087 8.018 1.00 91.06 209 THR A N 1
ATOM 1694 C CA . THR A 1 209 ? 11.129 10.529 8.283 1.00 91.06 209 THR A CA 1
ATOM 1695 C C . THR A 1 209 ? 12.465 11.079 7.778 1.00 91.06 209 THR A C 1
ATOM 1697 O O . THR A 1 209 ? 12.505 12.200 7.268 1.00 91.06 209 THR A O 1
ATOM 1700 N N . ALA A 1 210 ? 13.548 10.301 7.877 1.00 88.69 210 ALA A N 1
ATOM 1701 C CA . ALA A 1 210 ? 14.863 10.668 7.355 1.00 88.69 210 ALA A CA 1
ATOM 1702 C C . ALA A 1 210 ? 14.831 10.797 5.827 1.00 88.69 210 ALA A C 1
ATOM 1704 O O . ALA A 1 210 ? 15.210 11.843 5.301 1.00 88.69 210 ALA A O 1
ATOM 1705 N N . ILE A 1 211 ? 14.269 9.800 5.132 1.00 87.81 211 ILE A N 1
ATOM 1706 C CA . ILE A 1 211 ? 14.126 9.837 3.670 1.00 87.81 211 ILE A CA 1
ATOM 1707 C C . ILE A 1 211 ? 13.268 11.035 3.237 1.00 87.81 211 ILE A C 1
ATOM 1709 O O . ILE A 1 211 ? 13.677 11.814 2.376 1.00 87.81 211 ILE A O 1
ATOM 1713 N N . ALA A 1 212 ? 12.107 11.247 3.866 1.00 86.44 212 ALA A N 1
ATOM 1714 C CA . ALA A 1 212 ? 11.236 12.383 3.552 1.00 86.44 212 ALA A CA 1
ATOM 1715 C C . ALA A 1 212 ? 11.928 13.742 3.776 1.00 86.44 212 ALA A C 1
ATOM 1717 O O . ALA A 1 212 ? 11.775 14.666 2.977 1.00 86.44 212 ALA A O 1
ATOM 1718 N N . SER A 1 213 ? 12.718 13.854 4.847 1.00 82.81 213 SER A N 1
ATOM 1719 C CA . SER A 1 213 ? 13.480 15.061 5.184 1.00 82.81 213 SER A CA 1
ATOM 1720 C C . SER A 1 213 ? 14.624 15.336 4.208 1.00 82.81 213 SER A C 1
ATOM 1722 O O . SER A 1 213 ? 14.955 16.502 3.977 1.00 82.81 213 SER A O 1
ATOM 1724 N N . ALA A 1 214 ? 15.225 14.289 3.638 1.00 80.25 214 ALA A N 1
ATOM 1725 C CA . ALA A 1 214 ? 16.269 14.414 2.629 1.00 80.25 214 ALA A CA 1
ATOM 1726 C C . ALA A 1 214 ? 15.710 14.978 1.311 1.00 80.25 214 ALA A C 1
ATOM 1728 O O . ALA A 1 214 ? 16.327 15.859 0.716 1.00 80.25 214 ALA A O 1
ATOM 1729 N N . TYR A 1 215 ? 14.503 14.574 0.899 1.00 77.25 215 TYR A N 1
ATOM 1730 C CA . TYR A 1 215 ? 13.849 15.125 -0.296 1.00 77.25 215 TYR A CA 1
ATOM 1731 C C . TYR A 1 215 ? 13.490 16.607 -0.191 1.00 77.25 215 TYR A C 1
ATOM 1733 O O . TYR A 1 215 ? 13.637 17.340 -1.165 1.00 77.25 215 TYR A O 1
ATOM 1741 N N . GLU A 1 216 ? 13.060 17.068 0.984 1.00 72.81 216 GLU A N 1
ATOM 1742 C CA . GLU A 1 216 ? 12.778 18.492 1.217 1.00 72.81 216 GLU A CA 1
ATOM 1743 C C . GLU A 1 216 ? 14.044 19.354 1.078 1.00 72.81 216 GLU A C 1
ATOM 1745 O O . GLU A 1 216 ? 13.982 20.497 0.626 1.00 72.81 216 GLU A O 1
ATOM 1750 N N . ARG A 1 217 ? 15.205 18.799 1.447 1.00 68.75 217 ARG A N 1
ATOM 1751 C CA . ARG A 1 217 ? 16.489 19.511 1.471 1.00 68.75 217 ARG A CA 1
ATOM 1752 C C . ARG A 1 217 ? 17.336 19.324 0.211 1.00 68.75 217 ARG A C 1
ATOM 1754 O O . ARG A 1 217 ? 18.238 20.129 -0.002 1.00 68.75 217 ARG A O 1
ATOM 1761 N N . LYS A 1 218 ? 17.012 18.352 -0.656 1.00 63.03 218 LYS A N 1
ATOM 1762 C CA . LYS A 1 218 ? 17.743 18.017 -1.901 1.00 63.03 218 LYS A CA 1
ATOM 1763 C C . LYS A 1 218 ? 17.973 19.218 -2.835 1.00 63.03 218 LYS A C 1
ATOM 1765 O O . LYS A 1 218 ? 18.955 19.225 -3.566 1.00 63.03 218 LYS A O 1
ATOM 1770 N N . TRP A 1 219 ? 17.118 20.245 -2.793 1.00 54.25 219 TRP A N 1
ATOM 1771 C CA . TRP A 1 219 ? 17.256 21.466 -3.609 1.00 54.25 219 TRP A CA 1
ATOM 1772 C C . TRP A 1 219 ? 17.551 22.745 -2.814 1.00 54.25 219 TRP A C 1
ATOM 1774 O O . TRP A 1 219 ? 17.572 23.833 -3.390 1.00 54.25 219 TRP A O 1
ATOM 1784 N N . ASN A 1 220 ? 17.793 22.649 -1.504 1.00 54.91 220 ASN A N 1
ATOM 1785 C CA . ASN A 1 220 ? 18.142 23.811 -0.692 1.00 54.91 220 ASN A CA 1
ATOM 1786 C C . ASN A 1 220 ? 19.660 24.054 -0.728 1.00 54.91 220 ASN A C 1
ATOM 1788 O O . ASN A 1 220 ? 20.379 23.717 0.207 1.00 54.91 220 ASN A O 1
ATOM 1792 N N . TYR A 1 221 ? 20.139 24.656 -1.822 1.00 50.16 221 TYR A N 1
ATOM 1793 C CA . TYR A 1 221 ? 21.559 24.976 -2.047 1.00 50.16 221 TYR A CA 1
ATOM 1794 C C . TYR A 1 221 ? 22.183 25.902 -0.982 1.00 50.16 221 TYR A C 1
ATOM 1796 O O . TYR A 1 221 ? 23.404 25.968 -0.879 1.00 50.16 221 TYR A O 1
ATOM 1804 N N . TYR A 1 222 ? 21.369 26.611 -0.192 1.00 50.44 222 TYR A N 1
ATOM 1805 C CA . TYR A 1 222 ? 21.824 27.631 0.762 1.00 50.44 222 TYR A CA 1
ATOM 1806 C C . TYR A 1 222 ? 21.730 27.197 2.238 1.00 50.44 222 TYR A C 1
ATOM 1808 O O . TYR A 1 222 ? 22.194 27.921 3.117 1.00 50.44 222 TYR A O 1
ATOM 1816 N N . GLY A 1 223 ? 21.145 26.030 2.534 1.00 49.91 223 GLY A N 1
ATOM 1817 C CA . GLY A 1 223 ? 20.938 25.529 3.897 1.00 49.91 223 GLY A CA 1
ATOM 1818 C C . GLY A 1 223 ? 21.847 24.345 4.217 1.00 49.91 223 GLY A C 1
ATOM 1819 O O . GLY A 1 223 ? 21.496 23.207 3.923 1.00 49.91 223 GLY A O 1
ATOM 1820 N N . GLY A 1 224 ? 23.006 24.627 4.816 1.00 52.25 224 GLY A N 1
ATOM 1821 C CA . GLY A 1 224 ? 24.096 23.679 5.062 1.00 52.25 224 GLY A CA 1
ATOM 1822 C C . GLY A 1 224 ? 23.715 22.363 5.758 1.00 52.25 224 GLY A C 1
ATOM 1823 O O . GLY A 1 224 ? 23.067 22.346 6.804 1.00 52.25 224 GLY A O 1
ATOM 1824 N N . GLY A 1 225 ? 24.192 21.266 5.166 1.00 54.78 225 GLY A N 1
ATOM 1825 C CA . GLY A 1 225 ? 24.213 19.905 5.704 1.00 54.78 225 GLY A CA 1
ATOM 1826 C C . GLY A 1 225 ? 24.280 18.876 4.571 1.00 54.78 225 GLY A C 1
ATOM 1827 O O . GLY A 1 225 ? 23.566 19.015 3.577 1.00 54.78 225 GLY A O 1
ATOM 1828 N N . TYR A 1 226 ? 25.129 17.853 4.693 1.00 56.25 226 TYR A N 1
ATOM 1829 C CA . TYR A 1 226 ? 25.141 16.721 3.761 1.00 56.25 226 TYR A CA 1
ATOM 1830 C C . TYR A 1 226 ? 23.864 15.891 3.959 1.00 56.25 226 TYR A C 1
ATOM 1832 O O . TYR A 1 226 ? 23.568 15.467 5.076 1.00 56.25 226 TYR A O 1
ATOM 1840 N N . HIS A 1 227 ? 23.094 15.699 2.886 1.00 64.38 227 HIS A N 1
ATOM 1841 C CA . HIS A 1 227 ? 21.866 14.904 2.889 1.00 64.38 227 HIS A CA 1
ATOM 1842 C C . HIS A 1 227 ? 21.951 13.886 1.766 1.00 64.38 227 HIS A C 1
ATOM 1844 O O . HIS A 1 227 ? 22.025 14.251 0.593 1.00 64.38 227 HIS A O 1
ATOM 1850 N N . SER A 1 228 ? 21.935 12.612 2.130 1.00 72.81 228 SER A N 1
ATOM 1851 C CA . SER A 1 228 ? 22.068 11.512 1.186 1.00 72.81 228 SER A CA 1
ATOM 1852 C C . SER A 1 228 ? 20.809 10.660 1.227 1.00 72.81 228 SER A C 1
ATOM 1854 O O . SER A 1 228 ? 20.292 10.316 2.289 1.00 72.81 228 SER A O 1
ATOM 1856 N N . ILE A 1 229 ? 20.293 10.338 0.047 1.00 77.31 229 ILE A N 1
ATOM 1857 C CA . ILE A 1 229 ? 19.185 9.401 -0.120 1.00 77.31 229 ILE A CA 1
ATOM 1858 C C . ILE A 1 229 ? 19.817 8.083 -0.561 1.00 77.31 229 ILE A C 1
ATOM 1860 O O . ILE A 1 229 ? 20.665 8.123 -1.451 1.00 77.31 229 ILE A O 1
ATOM 1864 N N . PRO A 1 230 ? 19.446 6.937 0.030 1.00 81.19 230 PRO A N 1
ATOM 1865 C CA . PRO A 1 230 ? 19.962 5.662 -0.441 1.00 81.19 230 PRO A CA 1
ATOM 1866 C C . PRO A 1 230 ? 19.555 5.434 -1.907 1.00 81.19 230 PRO A C 1
ATOM 1868 O O . PRO A 1 230 ? 18.375 5.546 -2.241 1.00 81.19 230 PRO A O 1
ATOM 1871 N N . ASP A 1 231 ? 20.502 5.097 -2.787 1.00 76.88 231 ASP A N 1
ATOM 1872 C CA . ASP A 1 231 ? 20.303 5.099 -4.251 1.00 76.88 231 ASP A CA 1
ATOM 1873 C C . ASP A 1 231 ? 19.117 4.252 -4.737 1.00 76.88 231 ASP A C 1
ATOM 1875 O O . ASP A 1 231 ? 18.396 4.644 -5.663 1.00 76.88 231 ASP A O 1
ATOM 1879 N N . LYS A 1 232 ? 18.893 3.100 -4.088 1.00 82.75 232 LYS A N 1
ATOM 1880 C CA . LYS A 1 232 ? 17.781 2.171 -4.369 1.00 82.75 232 LYS A CA 1
ATOM 1881 C C . LYS A 1 232 ? 16.398 2.741 -4.021 1.00 82.75 232 LYS A C 1
ATOM 1883 O O . LYS A 1 232 ? 15.386 2.195 -4.452 1.00 82.75 232 LYS A O 1
ATOM 1888 N N . TYR A 1 233 ? 16.364 3.818 -3.243 1.00 82.88 233 TYR A N 1
ATOM 1889 C CA . TYR A 1 233 ? 15.167 4.468 -2.713 1.00 82.88 233 TYR A CA 1
ATOM 1890 C C . TYR A 1 233 ? 14.984 5.874 -3.286 1.00 82.88 233 TYR A C 1
ATOM 1892 O O . TYR A 1 233 ? 14.084 6.590 -2.838 1.00 82.88 233 TYR A O 1
ATOM 1900 N N . ASP A 1 234 ? 15.818 6.274 -4.260 1.00 80.81 234 ASP A N 1
ATOM 1901 C CA . ASP A 1 234 ? 15.568 7.512 -4.987 1.00 80.81 234 ASP A CA 1
ATOM 1902 C C . ASP A 1 234 ? 14.296 7.383 -5.855 1.00 80.81 234 ASP A C 1
ATOM 1904 O O . ASP A 1 234 ? 13.779 6.283 -6.086 1.00 80.81 234 ASP A O 1
ATOM 1908 N N . LEU A 1 235 ? 13.773 8.505 -6.345 1.00 81.62 235 LEU A N 1
ATOM 1909 C CA . LEU A 1 235 ? 12.530 8.503 -7.108 1.00 81.62 235 LEU A CA 1
ATOM 1910 C C . LEU A 1 235 ? 12.728 7.845 -8.478 1.00 81.62 235 LEU A C 1
ATOM 1912 O O . LEU A 1 235 ? 13.746 8.049 -9.150 1.00 81.62 235 LEU A O 1
ATOM 1916 N N . GLY A 1 236 ? 11.731 7.057 -8.877 1.00 79.69 236 GLY A N 1
ATOM 1917 C CA . GLY A 1 236 ? 11.707 6.314 -10.136 1.00 79.69 236 GLY A CA 1
ATOM 1918 C C . GLY A 1 236 ? 10.579 6.744 -11.074 1.00 79.69 236 GLY A C 1
ATOM 1919 O O . GLY A 1 236 ? 10.018 7.837 -10.954 1.00 79.69 236 GLY A O 1
ATOM 1920 N N . GLY A 1 237 ? 10.244 5.869 -12.017 1.00 80.12 237 GLY A N 1
ATOM 1921 C CA . GLY A 1 237 ? 9.018 5.942 -12.803 1.00 80.12 237 GLY A CA 1
ATOM 1922 C C . GLY A 1 237 ? 7.778 5.533 -12.001 1.00 80.12 237 GLY A C 1
ATOM 1923 O O . GLY A 1 237 ? 7.846 5.234 -10.808 1.00 80.12 237 GLY A O 1
ATOM 1924 N N . THR A 1 238 ? 6.624 5.512 -12.677 1.00 82.88 238 THR A N 1
ATOM 1925 C CA . THR A 1 238 ? 5.300 5.295 -12.063 1.00 82.88 238 THR A CA 1
ATOM 1926 C C . THR A 1 238 ? 4.701 3.943 -12.490 1.00 82.88 238 THR A C 1
ATOM 1928 O O . THR A 1 238 ? 3.835 3.894 -13.374 1.00 82.88 238 THR A O 1
ATOM 1931 N N . PRO A 1 239 ? 5.133 2.805 -11.904 1.00 84.88 239 PRO A N 1
ATOM 1932 C CA . PRO A 1 239 ? 4.610 1.467 -12.201 1.00 84.88 239 PRO A CA 1
ATOM 1933 C C . PRO A 1 239 ? 3.221 1.207 -11.579 1.00 84.88 239 PRO A C 1
ATOM 1935 O O . PRO A 1 239 ? 2.960 0.127 -11.047 1.00 84.88 239 PRO A O 1
ATOM 1938 N N . LEU A 1 240 ? 2.294 2.166 -11.666 1.00 85.56 240 LEU A N 1
ATOM 1939 C CA . LEU A 1 240 ? 0.980 2.097 -11.020 1.00 85.56 240 LEU A CA 1
ATOM 1940 C C . LEU A 1 240 ? 0.146 0.900 -11.514 1.00 85.56 240 LEU A C 1
ATOM 1942 O O . LEU A 1 240 ? -0.348 0.130 -10.691 1.00 85.56 240 LEU A O 1
ATOM 1946 N N . ASN A 1 241 ? 0.046 0.664 -12.828 1.00 87.12 241 ASN A N 1
ATOM 1947 C CA . ASN A 1 241 ? -0.671 -0.511 -13.349 1.00 87.12 241 ASN A CA 1
ATOM 1948 C C . ASN A 1 241 ? -0.007 -1.837 -12.946 1.00 87.12 241 ASN A C 1
ATOM 1950 O O . ASN A 1 241 ? -0.703 -2.792 -12.608 1.00 87.12 241 ASN A O 1
ATOM 1954 N N . ASN A 1 242 ? 1.331 -1.889 -12.930 1.00 88.19 242 ASN A N 1
ATOM 1955 C CA . ASN A 1 242 ? 2.059 -3.085 -12.499 1.00 88.19 242 ASN A CA 1
ATOM 1956 C C . ASN A 1 242 ? 1.781 -3.389 -11.020 1.00 88.19 242 ASN A C 1
ATOM 1958 O O . ASN A 1 242 ? 1.554 -4.543 -10.659 1.00 88.19 242 ASN A O 1
ATOM 1962 N N . SER A 1 243 ? 1.701 -2.348 -10.181 1.00 90.81 243 SER A N 1
ATOM 1963 C CA . SER A 1 243 ? 1.313 -2.494 -8.777 1.00 90.81 243 SER A CA 1
ATOM 1964 C C . SER A 1 243 ? -0.092 -3.080 -8.628 1.00 90.81 243 SER A C 1
ATOM 1966 O O . SER A 1 243 ? -0.289 -3.954 -7.792 1.00 90.81 243 SER A O 1
ATOM 1968 N N . LEU A 1 244 ? -1.054 -2.674 -9.468 1.00 90.56 244 LEU A N 1
ATOM 1969 C CA . LEU A 1 244 ? -2.420 -3.207 -9.444 1.00 90.56 244 LEU A CA 1
ATOM 1970 C C . LEU A 1 244 ? -2.452 -4.694 -9.827 1.00 90.56 244 LEU A C 1
ATOM 1972 O O . LEU A 1 244 ? -3.193 -5.460 -9.210 1.00 90.56 244 LEU A O 1
ATOM 1976 N N . PHE A 1 245 ? -1.615 -5.122 -10.782 1.00 90.81 245 PHE A N 1
ATOM 1977 C CA . PHE A 1 245 ? -1.447 -6.543 -11.101 1.00 90.81 245 PHE A CA 1
ATOM 1978 C C . PHE A 1 245 ? -0.902 -7.335 -9.910 1.00 90.81 245 PHE A C 1
ATOM 1980 O O . PHE A 1 245 ? -1.508 -8.329 -9.524 1.00 90.81 245 PHE A O 1
ATOM 1987 N N . ALA A 1 246 ? 0.163 -6.862 -9.259 1.00 92.31 246 ALA A N 1
ATOM 1988 C CA . ALA A 1 246 ? 0.692 -7.534 -8.070 1.00 92.31 246 ALA A CA 1
ATOM 1989 C C . ALA A 1 246 ? -0.322 -7.565 -6.912 1.00 92.31 246 ALA A C 1
ATOM 1991 O O . ALA A 1 246 ? -0.440 -8.564 -6.201 1.00 92.31 246 ALA A O 1
ATOM 1992 N N . MET A 1 247 ? -1.098 -6.492 -6.744 1.00 93.31 247 MET A N 1
ATOM 1993 C CA . MET A 1 247 ? -2.115 -6.390 -5.698 1.00 93.31 247 MET A CA 1
ATOM 1994 C C . MET A 1 247 ? -3.284 -7.347 -5.921 1.00 93.31 247 MET A C 1
ATOM 1996 O O . MET A 1 247 ? -3.820 -7.866 -4.943 1.00 93.31 247 MET A O 1
ATOM 2000 N N . ASN A 1 248 ? -3.625 -7.653 -7.177 1.00 92.62 248 ASN A N 1
ATOM 2001 C CA . ASN A 1 248 ? -4.624 -8.668 -7.508 1.00 92.62 248 ASN A CA 1
ATOM 2002 C C . ASN A 1 248 ? -4.320 -10.025 -6.855 1.00 92.62 248 ASN A C 1
ATOM 2004 O O . ASN A 1 248 ? -5.237 -10.682 -6.366 1.00 92.62 248 ASN A O 1
ATOM 2008 N N . ASP A 1 249 ? -3.049 -10.420 -6.808 1.00 92.81 249 ASP A N 1
ATOM 2009 C CA . ASP A 1 249 ? -2.632 -11.687 -6.200 1.00 92.81 249 ASP A CA 1
ATOM 2010 C C . ASP A 1 249 ? -2.339 -11.540 -4.696 1.00 92.81 249 ASP A C 1
ATOM 2012 O O . ASP A 1 249 ? -2.550 -12.468 -3.912 1.00 92.81 249 ASP A O 1
ATOM 2016 N N . PHE A 1 250 ? -1.907 -10.353 -4.259 1.00 94.38 250 PHE A N 1
ATOM 2017 C CA . PHE A 1 250 ? -1.596 -10.083 -2.855 1.00 94.38 250 PHE A CA 1
ATOM 2018 C C . PHE A 1 250 ? -2.839 -9.964 -1.952 1.00 94.38 250 PHE A C 1
ATOM 2020 O O . PHE A 1 250 ? -2.799 -10.385 -0.795 1.00 94.38 250 PHE A O 1
ATOM 2027 N N . ILE A 1 251 ? -3.959 -9.416 -2.440 1.00 93.69 251 ILE A N 1
ATOM 2028 C CA . ILE A 1 251 ? -5.170 -9.199 -1.626 1.00 93.69 251 ILE A CA 1
ATOM 2029 C C . ILE A 1 251 ? -5.722 -10.515 -1.029 1.00 93.69 251 ILE A C 1
ATOM 2031 O O . ILE A 1 251 ? -5.928 -10.557 0.191 1.00 93.69 251 ILE A O 1
ATOM 2035 N N . PRO A 1 252 ? -5.938 -11.601 -1.805 1.00 92.62 252 PRO A N 1
ATOM 2036 C CA . PRO A 1 252 ? -6.345 -12.898 -1.254 1.00 92.62 252 PRO A CA 1
ATOM 2037 C C . PRO A 1 252 ? -5.372 -13.449 -0.209 1.00 92.62 252 PRO A C 1
ATOM 2039 O O . PRO A 1 252 ? -5.798 -13.972 0.827 1.00 92.62 252 PRO A O 1
ATOM 2042 N N . TYR A 1 253 ? -4.066 -13.294 -0.455 1.00 92.62 253 TYR A N 1
ATOM 2043 C CA . TYR A 1 253 ? -3.020 -13.702 0.479 1.00 92.62 253 TYR A CA 1
ATOM 2044 C C . TYR A 1 253 ? -3.139 -12.945 1.808 1.00 92.62 253 TYR A C 1
ATOM 2046 O O . TYR A 1 253 ? -3.175 -13.560 2.876 1.00 92.62 253 TYR A O 1
ATOM 2054 N N . PHE A 1 254 ? -3.287 -11.619 1.755 1.00 93.94 254 PHE A N 1
ATOM 2055 C CA . PHE A 1 254 ? -3.448 -10.773 2.935 1.00 93.94 254 PHE A CA 1
ATOM 2056 C C . PHE A 1 254 ? -4.721 -11.104 3.729 1.00 93.94 254 PHE A C 1
ATOM 2058 O O . PHE A 1 254 ? -4.658 -11.192 4.960 1.00 93.94 254 PHE A O 1
ATOM 2065 N N . LYS A 1 255 ? -5.852 -11.336 3.043 1.00 92.19 255 LYS A N 1
ATOM 2066 C CA . LYS A 1 255 ? -7.125 -11.739 3.669 1.00 92.19 255 LYS A CA 1
ATOM 2067 C C . LYS A 1 255 ? -6.989 -13.042 4.443 1.00 92.19 255 LYS A C 1
ATOM 2069 O O . LYS A 1 255 ? -7.357 -13.096 5.615 1.00 92.19 255 LYS A O 1
ATOM 2074 N N . THR A 1 256 ? -6.425 -14.059 3.795 1.00 91.69 256 THR A N 1
ATOM 2075 C CA . THR A 1 256 ? -6.275 -15.402 4.370 1.00 91.69 256 THR A CA 1
ATOM 2076 C C . THR A 1 256 ? -5.321 -15.380 5.557 1.00 91.69 256 THR A C 1
ATOM 2078 O O . THR A 1 256 ? -5.639 -15.897 6.623 1.00 91.69 256 THR A O 1
ATOM 2081 N N . LYS A 1 257 ? -4.172 -14.714 5.406 1.00 92.06 257 LYS A N 1
ATOM 2082 C CA . LYS A 1 257 ? -3.131 -14.666 6.436 1.00 92.06 257 LYS A CA 1
ATOM 2083 C C . LYS A 1 257 ? -3.565 -13.938 7.708 1.00 92.06 257 LYS A C 1
ATOM 2085 O O . LYS A 1 257 ? -3.150 -14.327 8.794 1.00 92.06 257 LYS A O 1
ATOM 2090 N N . ASN A 1 258 ? -4.374 -12.886 7.581 1.00 89.75 258 ASN A N 1
ATOM 2091 C CA . ASN A 1 258 ? -4.798 -12.059 8.716 1.00 89.75 258 ASN A CA 1
ATOM 2092 C C . ASN A 1 258 ? -6.240 -12.335 9.173 1.00 89.75 258 ASN A C 1
ATOM 2094 O O . ASN A 1 258 ? -6.730 -11.637 10.057 1.00 89.75 258 ASN A O 1
ATOM 2098 N N . ASN A 1 259 ? -6.926 -13.317 8.574 1.00 88.56 259 ASN A N 1
ATOM 2099 C CA . ASN A 1 259 ? -8.344 -13.611 8.813 1.00 88.56 259 ASN A CA 1
ATOM 2100 C C . ASN A 1 259 ? -9.239 -12.352 8.728 1.00 88.56 259 ASN A C 1
ATOM 2102 O O . ASN A 1 259 ? -10.070 -12.065 9.598 1.00 88.56 259 ASN A O 1
ATOM 2106 N N . VAL A 1 260 ? -9.003 -11.555 7.681 1.00 88.62 260 VAL A N 1
ATOM 2107 C CA . VAL A 1 260 ? -9.685 -10.281 7.426 1.00 88.62 260 VAL A CA 1
ATOM 2108 C C . VAL A 1 260 ? -10.839 -10.502 6.454 1.00 88.62 260 VAL A C 1
ATOM 2110 O O . VAL A 1 260 ? -10.664 -11.085 5.385 1.00 88.62 260 VAL A O 1
ATOM 2113 N N . GLN A 1 261 ? -12.012 -9.969 6.791 1.00 84.75 261 GLN A N 1
ATOM 2114 C CA . GLN A 1 261 ? -13.211 -10.060 5.956 1.00 84.75 261 GLN A CA 1
ATOM 2115 C C . GLN A 1 261 ? -13.329 -8.870 4.997 1.00 84.75 261 GLN A C 1
ATOM 2117 O O . GLN A 1 261 ? -13.605 -9.054 3.811 1.00 84.75 261 GLN A O 1
ATOM 2122 N N . ILE A 1 262 ? -13.095 -7.650 5.493 1.00 85.75 262 ILE A N 1
ATOM 2123 C CA . ILE A 1 262 ? -13.141 -6.418 4.697 1.00 85.75 262 ILE A CA 1
ATOM 2124 C C . ILE A 1 262 ? -11.728 -5.872 4.546 1.00 85.75 262 ILE A C 1
ATOM 2126 O O . ILE A 1 262 ? -11.108 -5.468 5.526 1.00 85.75 262 ILE A O 1
ATOM 2130 N N . VAL A 1 263 ? -11.246 -5.786 3.309 1.00 90.31 263 VAL A N 1
ATOM 2131 C CA . VAL A 1 263 ? -10.001 -5.078 2.999 1.00 90.31 263 VAL A CA 1
ATOM 2132 C C . VAL A 1 263 ? -10.350 -3.715 2.423 1.00 90.31 263 VAL A C 1
ATOM 2134 O O . VAL A 1 263 ? -11.084 -3.614 1.440 1.00 90.31 263 VAL A O 1
ATOM 2137 N N . ASN A 1 264 ? -9.822 -2.674 3.055 1.00 90.88 264 ASN A N 1
ATOM 2138 C CA . ASN A 1 264 ? -9.791 -1.333 2.497 1.00 90.88 264 ASN A CA 1
ATOM 2139 C C . ASN A 1 264 ? -8.407 -1.123 1.890 1.00 90.88 264 ASN A C 1
ATOM 2141 O O . ASN A 1 264 ? -7.396 -1.373 2.543 1.00 90.88 264 ASN A O 1
ATOM 2145 N N . MET A 1 265 ? -8.365 -0.680 0.645 1.00 90.44 265 MET A N 1
ATOM 2146 C CA . MET A 1 265 ? -7.134 -0.409 -0.070 1.00 90.44 265 MET A CA 1
ATOM 2147 C C . MET A 1 265 ? -7.042 1.079 -0.381 1.00 90.44 265 MET A C 1
ATOM 2149 O O . MET A 1 265 ? -8.001 1.672 -0.875 1.00 90.44 265 MET A O 1
ATOM 2153 N N . VAL A 1 266 ? -5.896 1.681 -0.088 1.00 89.75 266 VAL A N 1
ATOM 2154 C CA . VAL A 1 266 ? -5.647 3.105 -0.298 1.00 89.75 266 VAL A CA 1
ATOM 2155 C C . VAL A 1 266 ? -4.476 3.279 -1.250 1.00 89.75 266 VAL A C 1
ATOM 2157 O O . VAL A 1 266 ? -3.381 2.802 -0.962 1.00 89.75 266 VAL A O 1
ATOM 2160 N N . TYR A 1 267 ? -4.704 3.988 -2.353 1.00 88.38 267 TYR A N 1
ATOM 2161 C CA . TYR A 1 267 ? -3.640 4.439 -3.247 1.00 88.38 267 TYR A CA 1
ATOM 2162 C C . TYR A 1 267 ? -3.368 5.925 -3.018 1.00 88.38 267 TYR A C 1
ATOM 2164 O O . TYR A 1 267 ? -4.289 6.742 -3.118 1.00 88.38 267 TYR A O 1
ATOM 2172 N N . LEU A 1 268 ? -2.112 6.262 -2.715 1.00 85.31 268 LEU A N 1
ATOM 2173 C CA . LEU A 1 268 ? -1.615 7.638 -2.646 1.00 85.31 268 LEU A CA 1
ATOM 2174 C C . LEU A 1 268 ? -0.735 7.887 -3.875 1.00 85.31 268 LEU A C 1
ATOM 2176 O O . LEU A 1 268 ? 0.399 7.422 -3.907 1.00 85.31 268 LEU A O 1
ATOM 2180 N N . THR A 1 269 ? -1.264 8.567 -4.890 1.00 80.31 269 THR A N 1
ATOM 2181 C CA . THR A 1 269 ? -0.579 8.825 -6.173 1.00 80.31 269 THR A CA 1
ATOM 2182 C C . THR A 1 269 ? -1.023 10.175 -6.736 1.00 80.31 269 THR A C 1
ATOM 2184 O O . THR A 1 269 ? -2.156 10.603 -6.497 1.00 80.31 269 THR A O 1
ATOM 2187 N N . ASP A 1 270 ? -0.138 10.869 -7.451 1.00 70.44 270 ASP A N 1
ATOM 2188 C CA . ASP A 1 270 ? -0.448 12.121 -8.153 1.00 70.44 270 ASP A CA 1
ATOM 2189 C C . ASP A 1 270 ? -0.927 11.908 -9.599 1.00 70.44 270 ASP A C 1
ATOM 2191 O O . ASP A 1 270 ? -1.495 12.823 -10.195 1.00 70.44 270 ASP A O 1
ATOM 2195 N N . GLY A 1 271 ? -0.853 10.675 -10.106 1.00 63.66 271 GLY A N 1
ATOM 2196 C CA . GLY A 1 271 ? -1.603 10.215 -11.270 1.00 63.66 271 GLY A CA 1
ATOM 2197 C C . GLY A 1 271 ? -0.789 9.906 -12.532 1.00 63.66 271 GLY A C 1
ATOM 2198 O O . GLY A 1 271 ? 0.383 10.219 -12.664 1.00 63.66 271 GLY A O 1
ATOM 2199 N N . GLU A 1 272 ? -1.505 9.259 -13.459 1.00 57.84 272 GLU A N 1
ATOM 2200 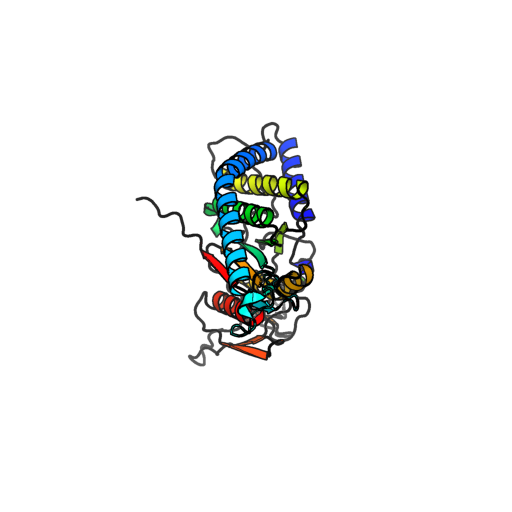C CA . GLU A 1 272 ? -1.110 8.690 -14.760 1.00 57.84 272 GLU A CA 1
ATOM 2201 C C . GLU A 1 272 ? 0.022 7.638 -14.732 1.00 57.84 272 GLU A C 1
ATOM 2203 O O . GLU A 1 272 ? 1.214 7.919 -14.748 1.00 57.84 272 GLU A O 1
ATOM 2208 N N . SER A 1 273 ? -0.383 6.361 -14.767 1.00 62.16 273 SER A N 1
ATOM 2209 C CA . SER A 1 273 ? 0.522 5.238 -15.035 1.00 62.16 273 SER A CA 1
ATOM 2210 C C . SER A 1 273 ? 1.143 5.366 -16.426 1.00 62.16 273 SER A C 1
ATOM 2212 O O . SER A 1 273 ? 0.445 5.681 -17.393 1.00 62.16 273 SER A O 1
ATOM 2214 N N . GLY A 1 274 ? 2.401 4.942 -16.571 1.00 57.59 274 GLY A N 1
ATOM 2215 C CA . GLY A 1 274 ? 2.950 4.618 -17.890 1.00 57.59 274 GLY A CA 1
ATOM 2216 C C . GLY A 1 274 ? 2.056 3.607 -18.628 1.00 57.59 274 GLY A C 1
ATOM 2217 O O . GLY A 1 274 ? 1.431 2.738 -18.005 1.00 57.59 274 GLY A O 1
ATOM 2218 N N . SER A 1 275 ? 1.955 3.725 -19.956 1.00 53.84 275 SER A N 1
ATOM 2219 C CA . SER A 1 275 ? 1.096 2.866 -20.776 1.00 53.84 275 SER A CA 1
ATOM 2220 C C . SER A 1 275 ? 1.608 1.422 -20.797 1.00 53.84 275 SER A C 1
ATOM 2222 O O . SER A 1 275 ? 2.553 1.103 -21.514 1.00 53.84 275 SER A O 1
ATOM 2224 N N . SER A 1 276 ? 0.961 0.534 -20.043 1.00 63.00 276 SER A N 1
ATOM 2225 C CA . SER A 1 276 ? 1.189 -0.915 -20.072 1.00 63.00 276 SER A CA 1
ATOM 2226 C C . SER A 1 276 ? 0.223 -1.579 -21.061 1.00 63.00 276 SER A C 1
ATOM 2228 O O . SER A 1 276 ? -0.754 -2.214 -20.663 1.00 63.00 276 SER A O 1
ATOM 2230 N N . ASN A 1 277 ? 0.436 -1.377 -22.364 1.00 73.94 277 ASN A N 1
ATOM 2231 C CA . ASN A 1 277 ? -0.376 -2.004 -23.415 1.00 73.94 277 ASN A CA 1
ATOM 2232 C C . ASN A 1 277 ? 0.280 -3.251 -24.026 1.00 73.94 277 ASN A C 1
ATOM 2234 O O . ASN A 1 277 ? -0.002 -3.601 -25.172 1.00 73.94 277 ASN A O 1
ATOM 2238 N N . THR A 1 278 ? 1.157 -3.912 -23.275 1.00 81.81 278 THR A N 1
ATOM 2239 C CA . THR A 1 278 ? 1.938 -5.070 -23.711 1.00 81.81 278 THR A CA 1
ATOM 2240 C C . THR A 1 278 ? 1.349 -6.382 -23.193 1.00 81.81 278 THR A C 1
ATOM 2242 O O . THR A 1 278 ? 0.863 -6.480 -22.066 1.00 81.81 278 THR A O 1
ATOM 2245 N N . TYR A 1 279 ? 1.385 -7.412 -24.035 1.00 85.38 279 TYR A N 1
ATOM 2246 C CA . TYR A 1 279 ? 0.980 -8.774 -23.699 1.00 85.38 279 TYR A CA 1
ATOM 2247 C C . TYR A 1 279 ? 1.950 -9.798 -24.287 1.00 85.38 279 TYR A C 1
ATOM 2249 O O . TYR A 1 279 ? 2.667 -9.522 -25.252 1.00 85.38 279 TYR A O 1
ATOM 2257 N N . TRP A 1 280 ? 1.964 -10.981 -23.686 1.00 84.94 280 TRP A N 1
ATOM 2258 C CA . TRP A 1 280 ? 2.838 -12.085 -24.032 1.00 84.94 280 TRP A CA 1
ATOM 2259 C C . TRP A 1 280 ? 2.425 -12.768 -25.335 1.00 84.94 280 TRP A C 1
ATOM 2261 O O . TRP A 1 280 ? 1.293 -13.247 -25.465 1.00 84.94 280 TRP A O 1
ATOM 2271 N N . THR A 1 281 ? 3.364 -12.858 -26.279 1.00 83.00 281 THR A N 1
ATOM 2272 C CA . THR A 1 281 ? 3.219 -13.602 -27.538 1.00 83.00 281 THR A CA 1
ATOM 2273 C C . THR A 1 281 ? 4.524 -14.332 -27.857 1.00 83.00 281 THR A C 1
ATOM 2275 O O . THR A 1 281 ? 5.403 -13.726 -28.476 1.00 83.00 281 THR A O 1
ATOM 2278 N N . PRO A 1 282 ? 4.668 -15.612 -27.465 1.00 73.88 282 PRO A N 1
ATOM 2279 C CA . PRO A 1 282 ? 5.859 -16.392 -27.773 1.00 73.88 282 PRO A CA 1
ATOM 2280 C C . PRO A 1 282 ? 6.070 -16.492 -29.290 1.00 73.88 282 PRO A C 1
ATOM 2282 O O . PRO A 1 282 ? 5.111 -16.662 -30.046 1.00 73.88 282 PRO A O 1
ATOM 2285 N N . GLY A 1 283 ? 7.330 -16.393 -29.723 1.00 62.56 283 GLY A N 1
ATOM 2286 C CA . GLY A 1 283 ? 7.739 -16.694 -31.100 1.00 62.56 283 GLY A CA 1
ATOM 2287 C C . GLY A 1 283 ? 7.382 -15.648 -32.160 1.00 62.56 283 GLY A C 1
ATOM 2288 O O . GLY A 1 283 ? 7.416 -15.962 -33.347 1.00 62.56 283 GLY A O 1
ATOM 2289 N N . ARG A 1 284 ? 7.038 -14.408 -31.782 1.00 54.94 284 ARG A N 1
ATOM 2290 C CA . ARG A 1 284 ? 6.832 -13.339 -32.767 1.00 54.94 284 ARG A CA 1
ATOM 2291 C C . ARG A 1 284 ? 8.155 -12.641 -33.084 1.00 54.94 284 ARG A C 1
ATOM 2293 O O . ARG A 1 284 ? 8.579 -11.743 -32.366 1.00 54.94 284 ARG A O 1
ATOM 2300 N N . THR A 1 285 ? 8.789 -13.002 -34.194 1.00 48.00 285 THR A N 1
ATOM 2301 C CA . THR A 1 285 ? 9.846 -12.171 -34.784 1.00 48.00 285 THR A CA 1
ATOM 2302 C C . THR A 1 285 ? 9.187 -10.904 -35.316 1.00 48.00 285 THR A C 1
ATOM 2304 O O . THR A 1 285 ? 8.576 -10.899 -36.384 1.00 48.00 285 THR A O 1
ATOM 2307 N N . VAL A 1 286 ? 9.204 -9.824 -34.538 1.00 48.28 286 VAL A N 1
ATOM 2308 C CA . VAL A 1 286 ? 8.948 -8.505 -35.112 1.00 48.28 286 VAL A CA 1
ATOM 2309 C C . VAL A 1 286 ? 10.296 -8.061 -35.631 1.00 48.28 286 VAL A C 1
ATOM 2311 O O . VAL A 1 286 ? 11.202 -7.871 -34.830 1.00 48.28 286 VAL A O 1
ATOM 2314 N N . ALA A 1 287 ? 10.419 -7.927 -36.951 1.00 44.06 287 ALA A N 1
ATOM 2315 C CA . ALA A 1 287 ? 11.555 -7.254 -37.561 1.00 44.06 287 ALA A CA 1
ATOM 2316 C C . ALA A 1 287 ? 11.654 -5.863 -36.920 1.00 44.06 287 ALA A C 1
ATOM 2318 O O . ALA A 1 287 ? 10.878 -4.952 -37.237 1.00 44.06 287 ALA A O 1
ATOM 2319 N N . SER A 1 288 ? 12.523 -5.721 -35.922 1.00 43.41 288 SER A N 1
ATOM 2320 C CA . SER A 1 288 ? 12.886 -4.419 -35.404 1.00 43.41 288 SER A CA 1
ATOM 2321 C C . SER A 1 288 ? 13.596 -3.710 -36.554 1.00 43.41 288 SER A C 1
ATOM 2323 O O . SER A 1 288 ? 14.395 -4.301 -37.274 1.00 43.41 288 SER A O 1
ATOM 2325 N N . ARG A 1 289 ? 13.250 -2.444 -36.794 1.00 42.66 289 ARG A N 1
ATOM 2326 C CA . ARG A 1 289 ? 13.995 -1.591 -37.727 1.00 42.66 289 ARG A CA 1
ATOM 2327 C C . ARG A 1 289 ? 15.348 -1.256 -37.097 1.00 42.66 289 ARG A C 1
ATOM 2329 O O . ARG A 1 289 ? 15.533 -0.150 -36.604 1.00 42.66 289 ARG A O 1
ATOM 2336 N N . ILE A 1 290 ? 16.235 -2.236 -37.028 1.00 46.09 290 ILE A N 1
ATOM 2337 C CA . ILE A 1 290 ? 17.647 -2.054 -36.727 1.00 46.09 290 ILE A CA 1
ATOM 2338 C C . ILE A 1 290 ? 18.353 -2.433 -38.025 1.00 46.09 290 ILE A C 1
ATOM 2340 O O . ILE A 1 290 ? 18.140 -3.523 -38.546 1.00 46.09 290 ILE A O 1
ATOM 2344 N N . GLU A 1 291 ? 19.112 -1.494 -38.589 1.00 43.12 291 GLU A N 1
ATOM 2345 C CA . GLU A 1 291 ? 19.847 -1.664 -39.854 1.00 43.12 291 GLU A CA 1
ATOM 2346 C C . GLU A 1 291 ? 20.946 -2.742 -39.771 1.00 43.12 291 GLU A C 1
ATOM 2348 O O . GLU A 1 291 ? 21.482 -3.149 -40.795 1.00 43.12 291 GLU A O 1
ATOM 2353 N N . ASP A 1 292 ? 21.195 -3.289 -38.581 1.00 45.31 292 ASP A N 1
ATOM 2354 C CA . ASP A 1 292 ? 22.195 -4.313 -38.306 1.00 45.31 292 ASP A CA 1
ATOM 2355 C C . ASP A 1 292 ? 21.538 -5.633 -37.868 1.00 45.31 292 ASP A C 1
ATOM 2357 O O . ASP A 1 292 ? 21.323 -5.852 -36.680 1.00 45.31 292 ASP A O 1
ATOM 2361 N N . GLY A 1 293 ? 21.189 -6.475 -38.849 1.00 41.09 293 GLY A N 1
ATOM 2362 C CA . GLY A 1 293 ? 21.226 -7.956 -38.874 1.00 41.09 293 GLY A CA 1
ATOM 2363 C C . GLY A 1 293 ? 20.904 -8.843 -37.654 1.00 41.09 293 GLY A C 1
ATOM 2364 O O . GLY A 1 293 ? 21.183 -10.036 -37.730 1.00 41.09 293 GLY A O 1
ATOM 2365 N N . ASP A 1 294 ? 20.353 -8.337 -36.555 1.00 43.31 294 ASP A N 1
ATOM 2366 C CA . ASP A 1 294 ? 20.127 -9.090 -35.318 1.00 43.31 294 ASP A CA 1
ATOM 2367 C C . ASP A 1 294 ? 18.632 -9.435 -35.186 1.00 43.31 294 ASP A C 1
ATOM 2369 O O . ASP A 1 294 ? 17.813 -8.613 -34.758 1.00 43.31 294 ASP A O 1
ATOM 2373 N N . ASP A 1 295 ? 18.264 -10.655 -35.597 1.00 43.12 295 ASP A N 1
ATOM 2374 C CA . ASP A 1 295 ? 16.917 -11.234 -35.484 1.00 43.12 295 ASP A CA 1
ATOM 2375 C C . ASP A 1 295 ? 16.538 -11.432 -34.003 1.00 43.12 295 ASP A C 1
ATOM 2377 O O . ASP A 1 295 ? 16.532 -12.536 -33.456 1.00 43.12 295 ASP A O 1
ATOM 2381 N N . ARG A 1 296 ? 16.191 -10.348 -33.304 1.00 51.09 296 ARG A N 1
ATOM 2382 C CA . ARG A 1 296 ? 15.641 -10.452 -31.950 1.00 51.09 296 ARG A CA 1
ATOM 2383 C C . ARG A 1 296 ? 14.172 -10.835 -32.037 1.00 51.09 296 ARG A C 1
ATOM 2385 O O . ARG A 1 296 ? 13.311 -10.001 -32.316 1.00 51.09 296 ARG A O 1
ATOM 2392 N N . SER A 1 297 ? 13.857 -12.093 -31.739 1.00 52.03 297 SER A N 1
ATOM 2393 C CA . SER A 1 297 ? 12.481 -12.503 -31.463 1.00 52.03 297 SER A CA 1
ATOM 2394 C C . SER A 1 297 ? 11.949 -11.689 -30.281 1.00 52.03 297 SER A C 1
ATOM 2396 O O . SER A 1 297 ? 12.363 -11.903 -29.140 1.00 52.03 297 SER A O 1
ATOM 2398 N N . CYS A 1 298 ? 11.046 -10.735 -30.519 1.00 55.72 298 CYS A N 1
ATOM 2399 C CA . CYS A 1 298 ? 10.394 -10.042 -29.419 1.00 55.72 298 CYS A CA 1
ATOM 2400 C C . CYS A 1 298 ? 9.200 -10.877 -28.955 1.00 55.72 298 CYS A C 1
ATOM 2402 O O . CYS A 1 298 ? 8.180 -11.028 -29.623 1.00 55.72 298 CYS A O 1
ATOM 2404 N N . GLU A 1 299 ? 9.309 -11.430 -27.759 1.00 69.69 299 GLU A N 1
ATOM 2405 C CA . GLU A 1 299 ? 8.279 -12.313 -27.227 1.00 69.69 299 GLU A CA 1
ATOM 2406 C C . GLU A 1 299 ? 7.038 -11.530 -26.700 1.00 69.69 299 GLU A C 1
ATOM 2408 O O . GLU A 1 299 ? 6.182 -12.057 -25.991 1.00 69.69 299 GLU A O 1
ATOM 2413 N N . THR A 1 300 ? 6.888 -10.250 -27.067 1.00 75.81 300 THR A N 1
ATOM 2414 C CA . THR A 1 300 ? 5.794 -9.368 -26.635 1.00 75.81 300 THR A CA 1
ATOM 2415 C C . THR A 1 300 ? 5.109 -8.675 -27.814 1.00 75.81 300 THR A C 1
ATOM 2417 O O . THR A 1 300 ? 5.708 -8.362 -28.842 1.00 75.81 300 THR A O 1
ATOM 2420 N N . SER A 1 301 ? 3.814 -8.410 -27.665 1.00 77.00 301 SER A N 1
ATOM 2421 C CA . SER A 1 301 ? 3.007 -7.644 -28.615 1.00 77.00 301 SER A CA 1
ATOM 2422 C C . SER A 1 301 ? 2.234 -6.550 -27.888 1.00 77.00 301 SER A C 1
ATOM 2424 O O . SER A 1 301 ? 2.069 -6.590 -26.673 1.00 77.00 301 SER A O 1
ATOM 2426 N N . HIS A 1 302 ? 1.756 -5.553 -28.633 1.00 78.88 302 HIS A N 1
ATOM 2427 C CA . HIS A 1 302 ? 0.951 -4.468 -28.074 1.00 78.88 302 HIS A CA 1
ATOM 2428 C C . HIS A 1 302 ? -0.517 -4.640 -28.462 1.00 78.88 302 HIS A C 1
ATOM 2430 O O . HIS A 1 302 ? -0.813 -4.934 -29.623 1.00 78.88 302 HIS A O 1
ATOM 2436 N N . PHE A 1 303 ? -1.430 -4.441 -27.518 1.00 77.69 303 PHE A N 1
ATOM 2437 C CA . PHE A 1 303 ? -2.867 -4.372 -27.788 1.00 77.69 303 PHE A CA 1
ATOM 2438 C C . PHE A 1 303 ? -3.328 -2.915 -27.950 1.00 77.69 303 PHE A C 1
ATOM 2440 O O . PHE A 1 303 ? -2.605 -1.978 -27.605 1.00 77.69 303 PHE A O 1
ATOM 2447 N N . GLY A 1 304 ? -4.513 -2.718 -28.538 1.00 69.81 304 GLY A N 1
ATOM 2448 C CA . GLY A 1 304 ? -5.066 -1.381 -28.804 1.00 69.81 304 GLY A CA 1
ATOM 2449 C C . GLY A 1 304 ? -4.282 -0.555 -29.836 1.00 69.81 304 GLY A C 1
ATOM 2450 O O . GLY A 1 304 ? -4.410 0.668 -29.876 1.00 69.81 304 GLY A O 1
ATOM 2451 N N . ARG A 1 305 ? -3.428 -1.184 -30.664 1.00 66.12 305 ARG A N 1
ATOM 2452 C CA . ARG A 1 305 ? -2.741 -0.477 -31.758 1.00 66.12 305 ARG A CA 1
ATOM 2453 C C . ARG A 1 305 ? -3.738 -0.097 -32.853 1.00 66.12 305 ARG A C 1
ATOM 2455 O O . ARG A 1 305 ? -4.545 -0.916 -33.290 1.00 66.12 305 ARG A O 1
ATOM 2462 N N . TYR A 1 306 ? -3.627 1.143 -33.324 1.00 57.34 306 TYR A N 1
ATOM 2463 C CA . TYR A 1 306 ? -4.361 1.632 -34.485 1.00 57.34 306 TYR A CA 1
ATOM 2464 C C . TYR A 1 306 ? -3.886 0.907 -35.749 1.00 57.34 306 TYR A C 1
ATOM 2466 O O . TYR A 1 306 ? -2.707 0.978 -36.100 1.00 57.34 306 TYR A O 1
ATOM 2474 N N . TYR A 1 307 ? -4.797 0.228 -36.444 1.00 58.50 307 TYR A N 1
ATOM 2475 C CA . TYR A 1 307 ? -4.518 -0.378 -37.744 1.00 58.50 307 TYR A CA 1
ATOM 2476 C C . TYR A 1 307 ? -4.970 0.576 -38.852 1.00 58.50 307 TYR A C 1
ATOM 2478 O O . TYR A 1 307 ? -6.163 0.658 -39.155 1.00 58.50 307 TYR A O 1
ATOM 2486 N N . SER A 1 308 ? -4.001 1.270 -39.464 1.00 54.97 308 SER A N 1
ATOM 2487 C CA . SER A 1 308 ? -4.215 2.265 -40.533 1.00 54.97 308 SER A CA 1
ATOM 2488 C C . SER A 1 308 ? -5.093 1.751 -41.684 1.00 54.97 308 SER A C 1
ATOM 2490 O O . SER A 1 308 ? -5.898 2.492 -42.233 1.00 54.97 308 SER A O 1
ATOM 2492 N N . SER A 1 309 ? -5.024 0.452 -41.990 1.00 59.47 309 SER A N 1
ATOM 2493 C CA . SER A 1 309 ? -5.776 -0.179 -43.081 1.00 59.47 309 SER A CA 1
ATOM 2494 C C . SER A 1 309 ? -7.285 -0.322 -42.846 1.00 59.47 309 SER A C 1
ATOM 2496 O O . SER A 1 309 ? -8.013 -0.578 -43.799 1.00 59.47 309 SER A O 1
ATOM 2498 N N . SER A 1 310 ? -7.773 -0.196 -41.608 1.00 60.44 310 SER A N 1
ATOM 2499 C CA . SER A 1 310 ? -9.170 -0.520 -41.267 1.00 60.44 310 SER A CA 1
ATOM 2500 C C . SER A 1 310 ? -9.998 0.666 -40.767 1.00 60.44 310 SER A C 1
ATOM 2502 O O . SER A 1 310 ? -11.198 0.505 -40.543 1.00 60.44 310 SER A O 1
ATOM 2504 N N . ASN A 1 311 ? -9.377 1.838 -40.559 1.00 61.00 311 ASN A N 1
ATOM 2505 C CA . ASN A 1 311 ? -9.973 3.025 -39.915 1.00 61.00 311 ASN A CA 1
ATOM 2506 C C . ASN A 1 311 ? -10.735 2.725 -38.603 1.00 61.00 311 ASN A C 1
ATOM 2508 O O . ASN A 1 311 ? -11.557 3.517 -38.141 1.00 61.00 311 ASN A O 1
ATOM 2512 N N . LYS A 1 312 ? -10.478 1.565 -37.993 1.00 59.34 312 LYS A N 1
ATOM 2513 C CA . LYS A 1 312 ? -11.145 1.064 -36.798 1.00 59.34 312 LYS A CA 1
ATOM 2514 C C . LYS A 1 312 ? -10.089 0.561 -35.842 1.00 59.34 312 LYS A C 1
ATOM 2516 O O . LYS A 1 312 ? -9.081 -0.028 -36.231 1.00 59.34 312 LYS A O 1
ATOM 2521 N N . ARG A 1 313 ? -10.337 0.798 -34.565 1.00 65.44 313 ARG A N 1
ATOM 2522 C CA . ARG A 1 313 ? -9.496 0.272 -33.505 1.00 65.44 313 ARG A CA 1
ATOM 2523 C C . ARG A 1 313 ? -10.116 -1.012 -32.951 1.00 65.44 313 ARG A C 1
ATOM 2525 O O . ARG A 1 313 ? -11.343 -1.081 -32.823 1.00 65.44 313 ARG A O 1
ATOM 2532 N N . PRO A 1 314 ? -9.315 -2.063 -32.714 1.00 70.81 314 PRO A N 1
ATOM 2533 C CA . PRO A 1 314 ? -9.836 -3.336 -32.246 1.00 70.81 314 PRO A CA 1
ATOM 2534 C C . PRO A 1 314 ? -10.298 -3.215 -30.791 1.00 70.81 314 PRO A C 1
ATOM 2536 O O . PRO A 1 314 ? -9.531 -2.817 -29.916 1.00 70.81 314 PRO A O 1
ATOM 2539 N N . LYS A 1 315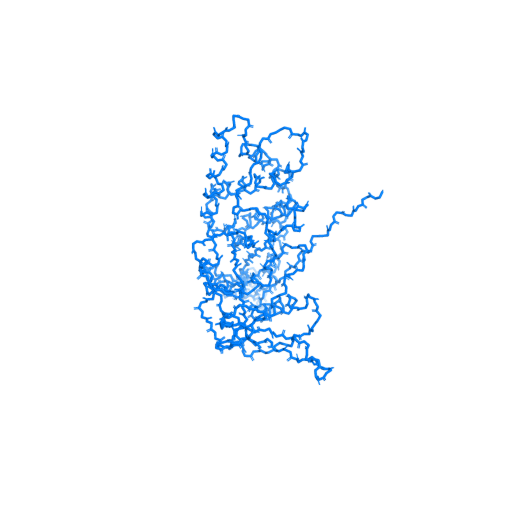 ? -11.540 -3.628 -30.513 1.00 79.12 315 LYS A N 1
ATOM 2540 C CA . LYS A 1 315 ? -12.033 -3.736 -29.134 1.00 79.12 315 LYS A CA 1
ATOM 2541 C C . LYS A 1 315 ? -11.143 -4.701 -28.354 1.00 79.12 315 LYS A C 1
ATOM 2543 O O . LYS A 1 315 ? -10.954 -5.844 -28.769 1.00 79.12 315 LYS A O 1
ATOM 2548 N N . THR A 1 316 ? -10.608 -4.244 -27.225 1.00 82.62 316 THR A N 1
ATOM 2549 C CA . THR A 1 316 ? -9.762 -5.069 -26.361 1.00 82.62 316 THR A CA 1
ATOM 2550 C C . THR A 1 316 ? -10.555 -5.503 -25.137 1.00 82.62 316 THR A C 1
ATOM 2552 O O . THR A 1 316 ? -11.096 -4.671 -24.418 1.00 82.62 316 THR A O 1
ATOM 2555 N N . PHE A 1 317 ? -10.593 -6.809 -24.884 1.00 87.00 317 PHE A N 1
ATOM 2556 C CA . PHE A 1 317 ? -11.169 -7.375 -23.667 1.00 87.00 317 PHE A CA 1
ATOM 2557 C C . PHE A 1 317 ? -10.055 -7.853 -22.736 1.00 87.00 317 PHE A C 1
ATOM 2559 O O . PHE A 1 317 ? -9.130 -8.556 -23.174 1.00 87.00 317 PHE A O 1
ATOM 2566 N N . ILE A 1 318 ? -10.145 -7.468 -21.464 1.00 87.44 318 ILE A N 1
ATOM 2567 C CA . ILE A 1 318 ? -9.335 -8.009 -20.373 1.00 87.44 318 ILE A CA 1
ATOM 2568 C C . ILE A 1 318 ? -10.131 -9.140 -19.736 1.00 87.44 318 ILE A C 1
ATOM 2570 O O . ILE A 1 318 ? -11.256 -8.939 -19.287 1.00 87.44 318 ILE A O 1
ATOM 2574 N N . ARG A 1 319 ? -9.554 -10.338 -19.721 1.00 88.75 319 ARG A N 1
ATOM 2575 C CA . ARG A 1 319 ? -10.205 -11.543 -19.208 1.00 88.75 319 ARG A CA 1
ATOM 2576 C C . ARG A 1 319 ? -9.569 -11.964 -17.897 1.00 88.75 319 ARG A C 1
ATOM 2578 O O . ARG A 1 319 ? -8.348 -12.107 -17.819 1.00 88.75 319 ARG A O 1
ATOM 2585 N N . ASP A 1 320 ? -10.401 -12.198 -16.894 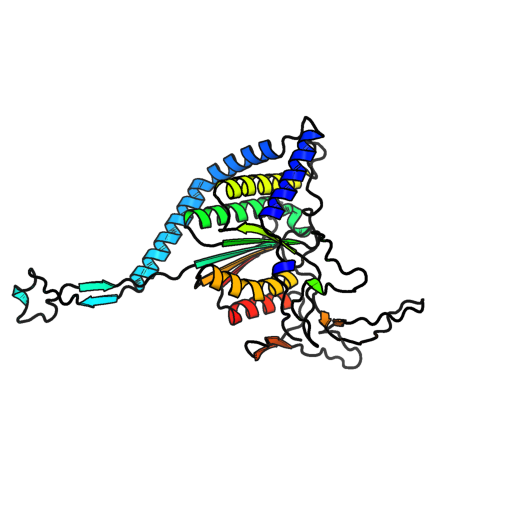1.00 87.75 320 ASP A N 1
ATOM 2586 C CA . ASP A 1 320 ? -9.987 -12.877 -15.673 1.00 87.75 320 ASP A CA 1
ATOM 2587 C C . ASP A 1 320 ? -10.260 -14.373 -15.821 1.00 87.75 320 ASP A C 1
ATOM 2589 O O . ASP A 1 320 ? -11.410 -14.802 -15.897 1.00 87.75 320 ASP A O 1
ATOM 2593 N N . LEU A 1 321 ? -9.203 -15.179 -15.872 1.00 85.06 321 LEU A N 1
ATOM 2594 C CA . LEU A 1 321 ? -9.330 -16.621 -16.086 1.00 85.06 321 LEU A CA 1
ATOM 2595 C C . LEU A 1 321 ? -9.940 -17.351 -14.879 1.00 85.06 321 LEU A C 1
ATOM 2597 O O . LEU A 1 321 ? -10.482 -18.441 -15.050 1.00 85.06 321 LEU A O 1
ATOM 2601 N N . GLU A 1 322 ? -9.875 -16.766 -13.680 1.00 83.56 322 GLU A N 1
ATOM 2602 C CA . GLU A 1 322 ? -10.409 -17.380 -12.458 1.00 83.56 322 GLU A CA 1
ATOM 2603 C C . GLU A 1 322 ? -11.919 -17.174 -12.342 1.00 83.56 322 GLU A C 1
ATOM 2605 O O . GLU A 1 322 ? -12.663 -18.131 -12.138 1.00 83.56 322 GLU A O 1
ATOM 2610 N N . THR A 1 323 ? -12.387 -15.937 -12.527 1.00 85.25 323 THR A N 1
ATOM 2611 C CA . THR A 1 323 ? -13.824 -15.617 -12.478 1.00 85.25 323 THR A CA 1
ATOM 2612 C C . THR A 1 323 ? -14.537 -15.816 -13.816 1.00 85.25 323 THR A C 1
ATOM 2614 O O . THR A 1 323 ? -15.765 -15.783 -13.857 1.00 85.25 323 THR A O 1
ATOM 2617 N N . LYS A 1 324 ? -13.787 -16.019 -14.910 1.00 87.12 324 LYS A N 1
ATOM 2618 C CA . LYS A 1 324 ? -14.272 -16.082 -16.303 1.00 87.12 324 LYS A CA 1
ATOM 2619 C C . LYS A 1 324 ? -15.018 -14.821 -16.759 1.00 87.12 324 LYS A C 1
ATOM 2621 O O . LYS A 1 324 ? -15.743 -14.863 -17.751 1.00 87.12 324 LYS A O 1
ATOM 2626 N N . LYS A 1 325 ? -14.849 -13.703 -16.047 1.00 88.06 325 LYS A N 1
ATOM 2627 C CA . LYS A 1 325 ? -15.412 -12.407 -16.429 1.00 88.06 325 LYS A CA 1
ATOM 2628 C C . LYS A 1 325 ? -14.542 -11.735 -17.486 1.00 88.06 325 LYS A C 1
ATOM 2630 O O . LYS A 1 325 ? -13.311 -11.827 -17.458 1.00 88.06 325 LYS A O 1
ATOM 2635 N N . GLU A 1 326 ? -15.197 -11.018 -18.388 1.00 89.38 326 GLU A N 1
ATOM 2636 C CA . GLU A 1 326 ? -14.551 -10.223 -19.425 1.00 89.38 326 GLU A CA 1
ATOM 2637 C C . GLU A 1 326 ? -14.910 -8.750 -19.244 1.00 89.38 326 GLU A C 1
ATOM 2639 O O . GLU A 1 326 ? -16.075 -8.401 -19.058 1.00 89.38 326 GLU A O 1
ATOM 2644 N N . TYR A 1 327 ? -13.900 -7.891 -19.318 1.00 88.06 327 TYR A N 1
ATOM 2645 C CA . TYR A 1 327 ? -14.027 -6.454 -19.125 1.00 88.06 327 TYR A CA 1
ATOM 2646 C C . TYR A 1 327 ? -13.597 -5.739 -20.403 1.00 88.06 327 TYR A C 1
ATOM 2648 O O . TYR A 1 327 ? -12.510 -5.989 -20.931 1.00 88.06 327 TYR A O 1
ATOM 2656 N N . LEU A 1 328 ? -14.453 -4.862 -20.924 1.00 85.75 328 LEU A N 1
ATOM 2657 C CA . LEU A 1 328 ? -14.158 -4.090 -22.128 1.00 85.75 328 LEU A CA 1
ATOM 2658 C C . LEU A 1 328 ? -13.243 -2.913 -21.778 1.00 85.75 328 LEU A C 1
ATOM 2660 O O . LEU A 1 328 ? -13.612 -2.039 -20.998 1.00 85.75 328 LEU A O 1
ATOM 2664 N N . LEU A 1 329 ? -12.069 -2.863 -22.402 1.00 79.69 329 LEU A N 1
ATOM 2665 C CA . LEU A 1 329 ? -11.174 -1.719 -22.313 1.00 79.69 329 LEU A CA 1
ATOM 2666 C C . LEU A 1 329 ? -11.569 -0.671 -23.356 1.00 79.69 329 LEU A C 1
ATOM 2668 O O . LEU A 1 329 ? -11.415 -0.896 -24.558 1.00 79.69 329 LEU A O 1
ATOM 2672 N N . ASP A 1 330 ? -12.042 0.480 -22.881 1.00 68.81 330 ASP A N 1
ATOM 2673 C CA . ASP A 1 330 ? -12.230 1.674 -23.707 1.00 68.81 330 ASP A CA 1
ATOM 2674 C C . ASP A 1 330 ? -10.910 2.461 -23.814 1.00 68.81 330 ASP A C 1
ATOM 2676 O O . ASP A 1 330 ? -10.163 2.602 -22.846 1.00 68.81 330 ASP A O 1
ATOM 2680 N N . GLU A 1 331 ? -10.595 2.966 -25.002 1.00 57.97 331 GLU A N 1
ATOM 2681 C CA . GLU A 1 331 ? -9.232 3.304 -25.438 1.00 57.97 331 GLU A CA 1
ATOM 2682 C C . GLU A 1 331 ? -8.750 4.719 -25.065 1.00 57.97 331 GLU A C 1
ATOM 2684 O O . GLU A 1 331 ? -7.809 5.256 -25.659 1.00 57.97 331 GLU A O 1
ATOM 2689 N N . SER A 1 332 ? -9.377 5.349 -24.077 1.00 55.53 332 SER A N 1
ATOM 2690 C CA . SER A 1 332 ? -8.925 6.638 -23.548 1.00 55.53 332 SER A CA 1
ATOM 2691 C C . SER A 1 332 ? -7.742 6.447 -22.583 1.00 55.53 332 SER A C 1
ATOM 2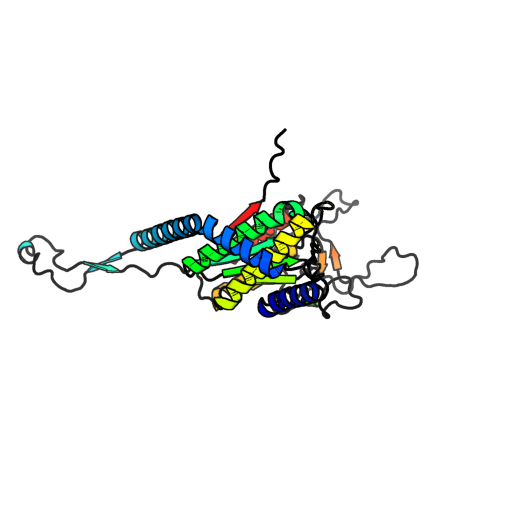693 O O . SER A 1 332 ? -7.742 5.532 -21.752 1.00 55.53 332 SER A O 1
ATOM 2695 N N . ARG A 1 333 ? -6.716 7.311 -22.683 1.00 50.66 333 ARG A N 1
ATOM 2696 C CA . ARG A 1 333 ? -5.593 7.348 -21.723 1.00 50.66 333 ARG A CA 1
ATOM 2697 C C . ARG A 1 333 ? -6.140 7.470 -20.293 1.00 50.66 333 ARG A C 1
ATOM 2699 O O . ARG A 1 333 ? -7.093 8.202 -20.051 1.00 50.66 333 ARG A O 1
ATOM 2706 N N . GLY A 1 334 ? -5.581 6.695 -19.364 1.00 60.03 334 GLY A N 1
ATOM 2707 C CA . GLY A 1 334 ? -6.033 6.632 -17.966 1.00 60.03 334 GLY A CA 1
ATOM 2708 C C . GLY A 1 334 ? -7.176 5.646 -17.671 1.00 60.03 334 GLY A C 1
ATOM 2709 O O . GLY A 1 334 ? -7.352 5.265 -16.514 1.00 60.03 334 GLY A O 1
ATOM 2710 N N . ARG A 1 335 ? -7.910 5.134 -18.676 1.00 72.69 335 ARG A N 1
ATOM 2711 C CA . ARG A 1 335 ? -8.996 4.159 -18.429 1.00 72.69 335 ARG A CA 1
ATOM 2712 C C . ARG A 1 335 ? -8.525 2.747 -18.094 1.00 72.69 335 ARG A C 1
ATOM 2714 O O . ARG A 1 335 ? -9.270 2.020 -17.450 1.00 72.69 335 ARG A O 1
ATOM 2721 N N . MET A 1 336 ? -7.293 2.375 -18.452 1.00 78.62 336 MET A N 1
ATOM 2722 C CA . MET A 1 336 ? -6.710 1.093 -18.027 1.00 78.62 336 MET A CA 1
ATOM 2723 C C . MET A 1 336 ? -6.655 0.998 -16.500 1.00 78.62 336 MET A C 1
ATOM 2725 O O . MET A 1 336 ? -7.153 0.041 -15.922 1.00 78.62 336 MET A O 1
ATOM 2729 N N . THR A 1 337 ? -6.098 2.013 -15.840 1.00 80.88 337 THR A N 1
ATOM 2730 C CA . THR A 1 337 ? -5.990 2.050 -14.378 1.00 80.88 337 THR A CA 1
ATOM 2731 C C . THR A 1 337 ? -7.371 2.001 -13.725 1.00 80.88 337 THR A C 1
ATOM 2733 O O . THR A 1 337 ? -7.574 1.242 -12.783 1.00 80.88 337 THR A O 1
ATOM 2736 N N . ALA A 1 338 ? -8.342 2.752 -14.260 1.00 82.38 338 ALA A N 1
ATOM 2737 C CA . ALA A 1 338 ? -9.721 2.730 -13.772 1.00 82.38 338 ALA A CA 1
ATOM 2738 C C . ALA A 1 338 ? -10.365 1.337 -13.901 1.00 82.38 338 ALA A C 1
ATOM 2740 O O . ALA A 1 338 ? -10.959 0.852 -12.941 1.00 82.38 338 ALA A O 1
ATOM 2741 N N . LEU A 1 339 ? -10.181 0.671 -15.046 1.00 84.75 339 LEU A N 1
ATOM 2742 C CA . LEU A 1 339 ? -10.692 -0.677 -15.283 1.00 84.75 339 LEU A CA 1
ATOM 2743 C C . LEU A 1 339 ? -10.037 -1.707 -14.357 1.00 84.75 339 LEU A C 1
ATOM 2745 O O . LEU A 1 339 ? -10.715 -2.574 -13.823 1.00 84.75 339 LEU A O 1
ATOM 2749 N N . LEU A 1 340 ? -8.727 -1.608 -14.116 1.00 86.19 340 LEU A N 1
ATOM 2750 C CA . LEU A 1 340 ? -8.031 -2.489 -13.172 1.00 86.19 340 LEU A CA 1
ATOM 2751 C C . LEU A 1 340 ? -8.538 -2.301 -11.737 1.00 86.19 340 LEU A C 1
ATOM 2753 O O . LEU A 1 340 ? -8.721 -3.280 -11.018 1.00 86.19 340 LEU A O 1
ATOM 2757 N N . VAL A 1 341 ? -8.815 -1.062 -11.325 1.00 87.31 341 VAL A N 1
ATOM 2758 C CA . VAL A 1 341 ? -9.435 -0.765 -10.024 1.00 87.31 341 VAL A CA 1
ATOM 2759 C C . VAL A 1 341 ? -10.836 -1.378 -9.932 1.00 87.31 341 VAL A C 1
ATOM 2761 O O . VAL A 1 341 ? -11.175 -1.958 -8.902 1.00 87.31 341 VAL A O 1
ATOM 2764 N N . GLU A 1 342 ? -11.639 -1.293 -10.993 1.00 87.31 342 GLU A N 1
ATOM 2765 C CA . GLU A 1 342 ? -12.961 -1.930 -11.066 1.00 87.31 342 GLU A CA 1
ATOM 2766 C C . GLU A 1 342 ? -12.858 -3.457 -10.957 1.00 87.31 342 GLU A C 1
ATOM 2768 O O . GLU A 1 342 ? -13.501 -4.053 -10.095 1.00 87.31 342 GLU A O 1
ATOM 2773 N N . ILE A 1 343 ? -11.958 -4.074 -11.726 1.00 88.50 343 ILE A N 1
ATOM 2774 C CA . ILE A 1 343 ? -11.674 -5.514 -11.672 1.00 88.50 343 ILE A CA 1
ATOM 2775 C C . ILE A 1 343 ? -11.313 -5.949 -10.247 1.00 88.50 343 ILE A C 1
ATOM 2777 O O . ILE A 1 343 ? -11.827 -6.957 -9.764 1.00 88.50 343 ILE A O 1
ATOM 2781 N N . LEU A 1 344 ? -10.449 -5.202 -9.552 1.00 88.94 344 LEU A N 1
ATOM 2782 C CA . LEU A 1 344 ? -10.054 -5.527 -8.180 1.00 88.94 344 LEU A CA 1
ATOM 2783 C C . LEU A 1 344 ? -11.226 -5.428 -7.195 1.00 88.94 344 LEU A C 1
ATOM 2785 O O . LEU A 1 344 ? -11.353 -6.289 -6.320 1.00 88.94 344 LEU A O 1
ATOM 2789 N N . ARG A 1 345 ? -12.083 -4.406 -7.330 1.00 88.81 345 ARG A N 1
ATOM 2790 C CA . ARG A 1 345 ? -13.294 -4.256 -6.505 1.00 88.81 345 ARG A CA 1
ATOM 2791 C C . ARG A 1 345 ? -14.246 -5.426 -6.720 1.00 88.81 345 ARG A C 1
ATOM 2793 O O . ARG A 1 345 ? -14.668 -6.036 -5.741 1.00 88.81 345 ARG A O 1
ATOM 2800 N N . ASP A 1 346 ? -14.509 -5.773 -7.974 1.00 87.75 346 ASP A N 1
ATOM 2801 C CA . ASP A 1 346 ? -15.432 -6.840 -8.356 1.00 87.75 346 ASP A CA 1
ATOM 2802 C C . ASP A 1 346 ? -14.934 -8.225 -7.953 1.00 87.75 346 ASP A C 1
ATOM 2804 O O . ASP A 1 346 ? -15.705 -9.053 -7.464 1.00 87.75 346 ASP A O 1
ATOM 2808 N N . LYS A 1 347 ? -13.644 -8.493 -8.172 1.00 88.12 347 LYS A N 1
ATOM 2809 C CA . LYS A 1 347 ? -13.045 -9.804 -7.917 1.00 88.12 347 LYS A CA 1
ATOM 2810 C C . LYS A 1 347 ? -12.868 -10.067 -6.429 1.00 88.12 347 LYS A C 1
ATOM 2812 O O . LYS A 1 347 ? -13.185 -11.154 -5.952 1.00 88.12 347 LYS A O 1
ATOM 2817 N N . HIS A 1 348 ? -12.361 -9.080 -5.691 1.00 87.88 348 HIS A N 1
ATOM 2818 C CA . HIS A 1 348 ? -11.976 -9.272 -4.292 1.00 87.88 348 HIS A CA 1
ATOM 2819 C C . HIS A 1 348 ? -12.985 -8.710 -3.299 1.00 87.88 348 HIS A C 1
ATOM 2821 O O . HIS A 1 348 ? -12.795 -8.916 -2.101 1.00 87.88 348 HIS A O 1
ATOM 2827 N N . ASN A 1 349 ? -14.042 -8.025 -3.744 1.00 85.62 349 ASN A N 1
ATOM 2828 C CA . ASN A 1 349 ? -15.006 -7.334 -2.883 1.00 85.62 349 ASN A CA 1
ATOM 2829 C C . ASN A 1 349 ? -14.292 -6.437 -1.853 1.00 85.62 349 ASN A C 1
ATOM 2831 O O . ASN A 1 349 ? -14.359 -6.660 -0.639 1.00 85.62 349 ASN A O 1
ATOM 2835 N N . ILE A 1 350 ? -13.498 -5.492 -2.361 1.00 85.75 350 ILE A N 1
ATOM 2836 C CA . ILE A 1 350 ? -12.703 -4.555 -1.558 1.00 85.75 350 ILE A CA 1
ATOM 2837 C C . ILE A 1 350 ? -13.111 -3.111 -1.818 1.00 85.75 350 ILE A C 1
ATOM 2839 O O . ILE A 1 350 ? -13.532 -2.755 -2.917 1.00 85.75 350 ILE A O 1
ATOM 2843 N N . ASN A 1 351 ? -12.914 -2.257 -0.817 1.00 83.56 351 ASN A N 1
ATOM 2844 C CA . ASN A 1 351 ? -13.094 -0.820 -0.980 1.00 83.56 351 ASN A CA 1
ATOM 2845 C C . ASN A 1 351 ? -11.762 -0.202 -1.392 1.00 83.56 351 ASN A C 1
ATOM 2847 O O . ASN A 1 351 ? -10.818 -0.217 -0.605 1.00 83.56 351 ASN A O 1
ATOM 2851 N N . ILE A 1 352 ? -11.683 0.355 -2.601 1.00 79.88 352 ILE A N 1
ATOM 2852 C CA . ILE A 1 352 ? -10.492 1.082 -3.062 1.00 79.88 352 ILE A CA 1
ATOM 2853 C C . ILE A 1 352 ? -10.762 2.579 -2.969 1.00 79.88 352 ILE A C 1
ATOM 2855 O O . ILE A 1 352 ? -11.659 3.078 -3.653 1.00 79.88 352 ILE A O 1
ATOM 2859 N N . VAL A 1 353 ? -9.983 3.284 -2.154 1.00 74.75 353 VAL A N 1
ATOM 2860 C CA . VAL A 1 353 ? -10.014 4.743 -2.027 1.00 74.75 353 VAL A CA 1
ATOM 2861 C C . VAL A 1 353 ? -8.760 5.308 -2.688 1.00 74.75 353 VAL A C 1
ATOM 2863 O O . VAL A 1 353 ? -7.648 5.100 -2.207 1.00 74.75 353 VAL A O 1
ATOM 2866 N N . ASN A 1 354 ? -8.944 6.025 -3.794 1.00 62.09 354 ASN A N 1
ATOM 2867 C CA . ASN A 1 354 ? -7.859 6.737 -4.462 1.00 62.09 354 ASN A CA 1
ATOM 2868 C C . ASN A 1 354 ? -7.792 8.152 -3.884 1.00 62.09 354 ASN A C 1
ATOM 2870 O O . ASN A 1 354 ? -8.741 8.920 -4.051 1.00 62.09 354 ASN A O 1
ATOM 2874 N N . PHE A 1 355 ? -6.693 8.505 -3.219 1.00 58.34 355 PHE A N 1
ATOM 2875 C CA . PHE A 1 355 ? -6.406 9.902 -2.900 1.00 58.34 355 PHE A CA 1
ATOM 2876 C C . PHE A 1 355 ? -5.492 10.453 -3.988 1.00 58.34 355 PHE A C 1
ATOM 2878 O O . PHE A 1 355 ? -4.299 10.159 -4.010 1.00 58.34 355 PHE A O 1
ATOM 2885 N N . PHE A 1 356 ? -6.063 11.262 -4.880 1.00 53.25 356 PHE A N 1
ATOM 2886 C CA . PHE A 1 356 ? -5.272 12.136 -5.736 1.00 53.25 356 PHE A CA 1
ATOM 2887 C C . PHE A 1 356 ? -4.787 13.307 -4.886 1.00 53.25 356 PHE A C 1
ATOM 2889 O O . PHE A 1 356 ? -5.598 14.072 -4.355 1.00 53.25 356 PHE A O 1
ATOM 2896 N N . LEU A 1 357 ? -3.473 13.434 -4.718 1.00 48.16 357 LEU A N 1
ATOM 2897 C CA . LEU A 1 357 ? -2.898 14.600 -4.055 1.00 48.16 357 LEU A CA 1
ATOM 2898 C C . LEU A 1 357 ? -2.994 15.788 -5.013 1.00 48.16 357 LEU A C 1
ATOM 2900 O O . LEU A 1 357 ? -2.245 15.886 -5.979 1.00 48.16 357 LEU A O 1
ATOM 2904 N N . ILE A 1 358 ? -3.948 16.683 -4.758 1.00 37.47 358 ILE A N 1
ATOM 2905 C CA . ILE A 1 358 ? -4.078 17.945 -5.492 1.00 37.47 358 ILE A CA 1
ATOM 2906 C C . ILE A 1 358 ? -2.802 18.762 -5.242 1.00 37.47 358 ILE A C 1
ATOM 2908 O O . ILE A 1 358 ? -2.441 18.996 -4.084 1.00 37.47 358 ILE A O 1
ATOM 2912 N N . GLU A 1 359 ? -2.124 19.204 -6.309 1.00 40.31 359 GLU A N 1
ATOM 2913 C CA . GLU A 1 359 ? -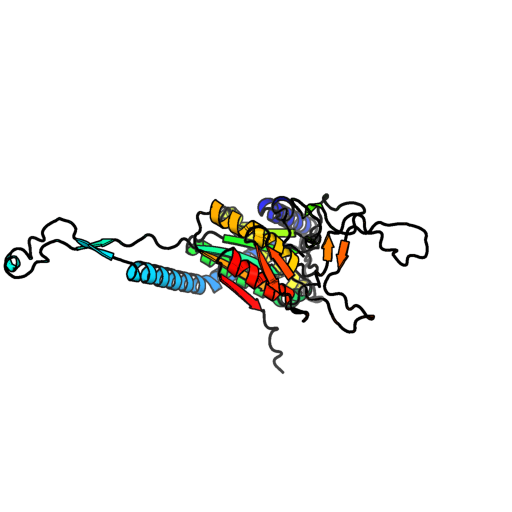1.011 20.151 -6.193 1.00 40.31 359 GLU A CA 1
ATOM 2914 C C . GLU A 1 359 ? -1.449 21.349 -5.347 1.00 40.31 359 GLU A C 1
ATOM 2916 O O . GLU A 1 359 ? -2.528 21.912 -5.542 1.00 40.31 359 GLU A O 1
ATOM 2921 N N . ARG A 1 360 ? -0.603 21.745 -4.391 1.00 35.97 360 ARG A N 1
ATOM 2922 C CA . ARG A 1 360 ? -0.841 22.904 -3.529 1.00 35.97 360 ARG A CA 1
ATOM 2923 C C . ARG A 1 360 ? -1.235 24.096 -4.411 1.00 35.97 360 ARG A C 1
ATOM 2925 O O . ARG A 1 360 ? -0.380 24.609 -5.130 1.00 35.97 360 ARG A O 1
ATOM 2932 N N . LEU A 1 361 ? -2.510 24.509 -4.363 1.00 30.08 361 LEU A N 1
ATOM 2933 C CA . LEU A 1 361 ? -3.030 25.656 -5.115 1.00 30.08 361 LEU A CA 1
ATOM 2934 C C . LEU A 1 361 ? -2.035 26.807 -4.967 1.00 30.08 361 LEU A C 1
ATOM 2936 O O . LEU A 1 361 ? -1.769 27.255 -3.844 1.00 30.08 361 LEU A O 1
ATOM 2940 N N . LYS A 1 362 ? -1.433 27.239 -6.084 1.00 29.69 362 LYS A N 1
ATOM 2941 C CA . LYS A 1 362 ? -0.594 28.438 -6.102 1.00 29.69 362 LYS A CA 1
ATOM 2942 C C . LYS A 1 362 ? -1.447 29.561 -5.518 1.00 29.69 362 LYS A C 1
ATOM 2944 O O . LYS A 1 362 ? -2.475 29.906 -6.092 1.00 29.69 362 LYS A O 1
ATOM 2949 N N . ARG A 1 363 ? -1.063 30.083 -4.352 1.00 33.28 363 ARG A N 1
ATOM 2950 C CA . ARG A 1 363 ? -1.552 31.390 -3.916 1.00 33.28 363 ARG A CA 1
ATOM 2951 C C . ARG A 1 363 ? -0.934 32.386 -4.893 1.00 33.28 363 ARG A C 1
ATOM 2953 O O . ARG A 1 363 ? 0.292 32.440 -4.973 1.00 33.28 363 ARG A O 1
ATOM 2960 N N . TRP A 1 364 ? -1.790 33.001 -5.703 1.00 36.38 364 TRP A N 1
ATOM 2961 C CA . TRP A 1 364 ? -1.435 34.090 -6.609 1.00 36.38 364 TRP A CA 1
ATOM 2962 C C . TRP A 1 364 ? -1.081 35.330 -5.799 1.00 36.38 364 TRP A C 1
ATOM 2964 O O . TRP A 1 364 ? -1.730 35.524 -4.741 1.00 36.38 364 TRP A O 1
#

Foldseek 3Di:
DEQFAFPLVVQEDDQVVVLVLLVVVLVVVCVVDVFDPLLVVLLVVLVVLCVVCVVVLVVLLVVVVVVQVVVQVVQKDWDFPPAFDPVCVVVVVPDVPRGDIDTDRPDTAQEAEEEEEEQAPVCLVVLLVRLSVVVSVLSNCVVNVHWYWYWYKAQQQDDPQQPDPAPARPNRGPDADAFYFGQHRIHTYTLDGSPDDPVSRSSSSSSSSSQSVLSVCVPVPPDDDDRDHSRNSHHHAGSLLSVLSSVLNVLVVSCVVVVGDAYAYEYHDQDFHDDRQKGFAQQAQDPDPDPDDDRDRRRMDGAQDDDPVPNDTDWDWYAHPVVRDIDTQDPDGPSSSVSSVVVSCVVNVYHYDYDNDDPDPPPD

pLDDT: mean 78.79, std 15.22, range [29.69, 96.88]

Secondary structure (DSSP, 8-state):
-B--EE-HHHHEEPHHHHHHHHHHHHHHHHHH-TT--HHHHHHHHHHHHHHHHHHHHHHHHHHHHHHHHHHHHHTPEEEEEEEE-TTTGGGTTT-S--EEEEEE-PPPPPEEEEEEEE-BGGGGGTHHHHHHHHHHHHHHHHHHT--EEEEEEES----TTS-TT-SS-GGGEEE--TTBBP--S-EEEEEEETT--HHHHHHHHHHHHHHHHHHHHTT-TTS-------GGGS-B---HHHHHHHHHHHHHHHHHHHT-SEEEEEEEE-S------EEE-TT-------SS-------EEESS--BGGGTBPPPEEEE-TTT--EEEE--STTHHHHHHHHHHHHHHT-EEEEEE--------